Protein AF-A0A945GSL1-F1 (afdb_monomer_lite)

Radius of gyration: 28.66 Å; chains: 1; bounding box: 60×63×65 Å

Secondary structure (DSSP, 8-state):
-HHHHHHSPTTEE-SSPEEETTEEE--EE-------HHHHHHHHHHHHHHHHHHHHHHHHHHHHHHHTT-EE-HHHHHHHHT--TT-S------EEEEETTEEEEHHHHHHHHHTTSS--GGGS-HHHHHHHHHHHHHHHHHHHHHHHTTGGGSHHHHHHHHHHHHHHHHHHHHHHHHHHH------HHHHHHHHHHTHHHH--TTS-PPPHHHHHHHHHHHHHHHHHHHHHHHHHHHHHHHTTTT----HHHHHHHS--HHHHHTS-------

Sequence (274 aa):
LREPLNTMPVDTYYPDPVKTSLGYHVFGLKARRTFSFESSVESFRKKLRKQAEAKDIAAYVSTLRDRYAIEMDEEGLKTLAQIDSTESTTASDQTLATWQGGQLTISDYMDLVSASQASHPARIDRPALQRKIDSYVGQQVVMAEARRLGLDRKPEVRRRIEGKRRELFATWLFEREAKRRAQIDTSDANVRRYYEENVDLHTPKDGQAPELAKVASRIRSSMVRRAQTAAMDQFIAELREQFADQIDIDEAVLDQAVLDQAVLDDIPPAGTAE

pLDDT: mean 85.56, std 12.56, range [34.66, 97.56]

Foldseek 3Di:
DVPCQPPDDAQDKDPDFDQDPVGTDIDHHNDDPDDDCVNCVVVVVVVVVVVVVVVVVVVVLVVLCVVFVKDADPVQLVVQLPDDPPDLADDDQDFGIDTNPDTAHSRNQSVCVNVVNDDRSPVDDSVVVNVRVVVVVSVVSVVVVCVVVVVCVDPVNVVVVVVVVVVVVVVVVLVVQLVVQLPDDLDPVVLVVQCVVPQVVQAPPVGDRDDSVVCSVVSSVVSSVVSSVVSVVVVVVVVCVVCVVVDDDPVVVVVVVPDDVVVVVVPPPPDPPD

Structure (mmCIF, N/CA/C/O backbone):
data_AF-A0A945GSL1-F1
#
_entry.id   AF-A0A945GSL1-F1
#
loop_
_atom_site.group_PDB
_atom_site.id
_atom_site.type_symbol
_atom_site.label_atom_id
_atom_site.label_alt_id
_atom_site.label_comp_id
_atom_site.label_asym_id
_atom_site.label_entity_id
_atom_site.label_seq_id
_atom_site.pdbx_PDB_ins_code
_atom_site.Cartn_x
_atom_site.Cartn_y
_atom_site.Cartn_z
_atom_site.occupancy
_atom_site.B_iso_or_equiv
_atom_site.auth_seq_id
_atom_site.auth_comp_id
_atom_site.auth_asym_id
_atom_site.auth_atom_id
_atom_site.pdbx_PDB_model_num
ATOM 1 N N . LEU A 1 1 ? -21.983 18.416 -14.177 1.00 59.28 1 LEU A N 1
ATOM 2 C CA . LEU A 1 1 ? -21.743 17.656 -15.433 1.00 59.28 1 LEU A CA 1
ATOM 3 C C . LEU A 1 1 ? -22.838 16.643 -15.760 1.00 59.28 1 LEU A C 1
ATOM 5 O O . LEU A 1 1 ? -23.198 16.551 -16.922 1.00 59.28 1 LEU A O 1
ATOM 9 N N . ARG A 1 2 ? -23.363 15.875 -14.790 1.00 60.56 2 ARG A N 1
ATOM 10 C CA . ARG A 1 2 ? -24.382 14.844 -15.074 1.00 60.56 2 ARG A CA 1
ATOM 11 C C . ARG A 1 2 ? -25.718 15.403 -15.569 1.00 60.56 2 ARG A C 1
ATOM 13 O O . ARG A 1 2 ? 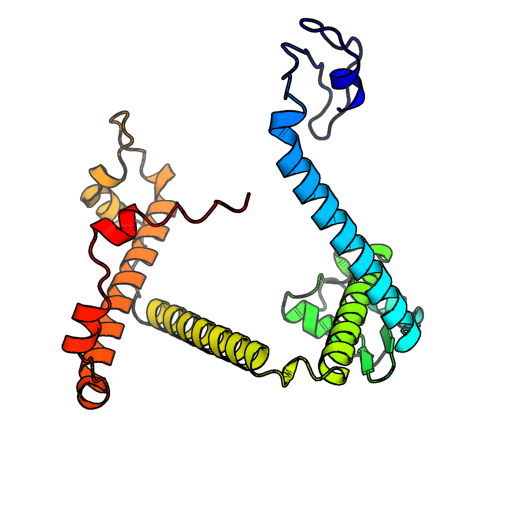-26.346 14.777 -16.407 1.00 60.56 2 ARG A O 1
ATOM 20 N N . GLU A 1 3 ? -26.129 16.564 -15.072 1.00 63.84 3 GLU A N 1
ATOM 21 C CA . GLU A 1 3 ? -27.451 17.126 -15.363 1.00 63.84 3 GLU A CA 1
ATOM 22 C C . GLU A 1 3 ? -27.607 17.606 -16.826 1.00 63.84 3 GLU A C 1
ATOM 24 O O . GLU A 1 3 ? -28.485 17.061 -17.492 1.00 63.84 3 GLU A O 1
ATOM 29 N N . PRO A 1 4 ? -26.712 18.442 -17.408 1.00 64.19 4 PRO A N 1
ATOM 30 C CA . PRO A 1 4 ? -26.788 18.821 -18.828 1.00 64.19 4 PRO A CA 1
ATOM 31 C C . PRO A 1 4 ? -26.759 17.622 -19.785 1.00 64.19 4 PRO A C 1
ATOM 33 O O . PRO A 1 4 ? -27.565 17.500 -20.699 1.00 64.19 4 PRO A O 1
ATOM 36 N N . LEU A 1 5 ? -25.839 16.682 -19.558 1.00 68.94 5 LEU A N 1
ATOM 37 C CA . LEU A 1 5 ? -25.604 15.568 -20.482 1.00 68.94 5 LEU A CA 1
ATOM 38 C C . LEU A 1 5 ? -26.729 14.520 -20.462 1.00 68.94 5 LEU A C 1
ATOM 40 O O . LEU A 1 5 ? -26.890 13.768 -21.424 1.00 68.94 5 LEU A O 1
ATOM 44 N N . ASN A 1 6 ? -27.518 14.464 -19.386 1.00 72.25 6 ASN A N 1
ATOM 45 C CA . ASN A 1 6 ? -28.621 13.516 -19.270 1.00 72.25 6 ASN A CA 1
ATOM 46 C C . ASN A 1 6 ? -29.914 14.039 -19.901 1.00 72.25 6 ASN A C 1
ATOM 48 O O . ASN A 1 6 ? -30.637 13.237 -20.488 1.00 72.25 6 ASN A O 1
ATOM 52 N N . THR A 1 7 ? -30.185 15.344 -19.859 1.00 73.19 7 THR A N 1
ATOM 53 C CA . THR A 1 7 ? -31.481 15.921 -20.268 1.00 73.19 7 THR A CA 1
ATOM 54 C C . THR A 1 7 ? -31.475 16.578 -21.651 1.00 73.19 7 THR A C 1
ATOM 56 O O . THR A 1 7 ? -32.540 16.772 -22.229 1.00 73.19 7 THR A O 1
ATOM 59 N N . MET A 1 8 ? -30.305 16.878 -22.223 1.00 82.12 8 MET A N 1
ATOM 60 C CA . MET A 1 8 ? -30.213 17.570 -23.513 1.00 82.12 8 MET A CA 1
ATOM 61 C C . MET A 1 8 ? -30.594 16.706 -24.728 1.00 82.12 8 MET A C 1
ATOM 63 O O . MET A 1 8 ? -30.230 15.525 -24.789 1.00 82.12 8 MET A O 1
ATOM 67 N N . PRO A 1 9 ? -31.233 17.285 -25.757 1.00 82.12 9 PRO A N 1
ATOM 68 C CA . PRO A 1 9 ? -31.333 16.651 -27.067 1.00 82.12 9 PRO A CA 1
ATOM 69 C C . PRO A 1 9 ? -29.954 16.485 -27.733 1.00 82.12 9 PRO A C 1
ATOM 71 O O . PRO A 1 9 ? -29.023 17.252 -27.477 1.00 82.12 9 PRO A O 1
ATOM 74 N N . VAL A 1 10 ? -29.815 15.480 -28.599 1.00 87.19 10 VAL A N 1
ATOM 75 C CA . VAL A 1 10 ? -28.616 15.323 -29.443 1.00 87.19 10 VAL A CA 1
ATOM 76 C C . VAL A 1 10 ? -28.510 16.510 -30.411 1.00 87.19 10 VAL A C 1
ATOM 78 O O . VAL A 1 10 ? -29.520 17.081 -30.809 1.00 87.19 10 VAL A O 1
ATOM 81 N N . ASP A 1 11 ? -27.279 16.904 -30.724 1.00 88.44 11 ASP A N 1
ATOM 82 C CA . ASP A 1 11 ? -26.880 18.055 -31.537 1.00 88.44 11 ASP A CA 1
ATOM 83 C C . ASP A 1 11 ? -27.277 19.429 -30.982 1.00 88.44 11 ASP A C 1
ATOM 85 O O . ASP A 1 11 ? -27.260 20.431 -31.694 1.00 88.44 11 ASP A O 1
ATOM 89 N N . THR A 1 12 ? -27.539 19.505 -29.674 1.00 88.44 12 THR A N 1
ATOM 90 C CA . THR A 1 12 ? -27.797 20.772 -28.975 1.00 88.44 12 THR A CA 1
ATOM 91 C C . THR A 1 12 ? -26.655 21.179 -28.053 1.00 88.44 12 THR A C 1
ATOM 93 O O . THR A 1 12 ? -25.819 20.358 -27.659 1.00 88.44 12 THR A O 1
ATOM 96 N N . TYR A 1 13 ? -26.640 22.465 -27.702 1.00 87.44 13 TYR A N 1
ATOM 97 C CA . TYR A 1 13 ? -25.766 23.047 -26.688 1.00 87.44 13 TYR A CA 1
ATOM 98 C C . TYR A 1 13 ? -26.569 23.387 -25.433 1.00 87.44 13 TYR A C 1
ATOM 100 O O . TYR A 1 13 ? -27.718 23.816 -25.525 1.00 87.44 13 TYR A O 1
ATOM 108 N N . TYR A 1 14 ? -25.969 23.176 -24.262 1.00 86.69 14 TYR A N 1
ATOM 109 C CA . TYR A 1 14 ? -26.592 23.522 -22.993 1.00 86.69 14 TYR A CA 1
ATOM 110 C C . TYR A 1 14 ? -26.638 25.049 -22.878 1.00 86.69 14 TYR A C 1
ATOM 112 O O . TYR A 1 14 ? -25.598 25.679 -23.082 1.00 86.69 14 TYR A O 1
ATOM 120 N N . PRO A 1 15 ? -27.802 25.650 -22.584 1.00 82.56 15 PRO A N 1
ATOM 121 C CA . PRO A 1 15 ? -27.968 27.099 -22.664 1.00 82.56 15 PRO A CA 1
ATOM 122 C C . PRO A 1 15 ? -27.152 27.849 -21.605 1.00 82.56 15 PRO A C 1
ATOM 124 O O . PRO A 1 15 ? -26.685 28.955 -21.869 1.00 82.56 15 PRO A O 1
ATOM 127 N N . ASP A 1 16 ? -26.924 27.232 -20.443 1.00 86.69 16 ASP A N 1
ATOM 128 C CA . ASP A 1 16 ? -26.267 27.888 -19.315 1.00 86.69 16 ASP A CA 1
ATOM 129 C C . ASP A 1 16 ? -24.801 27.444 -19.156 1.00 86.69 16 ASP A C 1
ATOM 131 O O . ASP A 1 16 ? -24.503 26.247 -19.153 1.00 86.69 16 ASP A O 1
ATOM 135 N N . PRO A 1 17 ? -23.843 28.365 -18.956 1.00 87.38 17 PRO A N 1
ATOM 136 C CA . PRO A 1 17 ? -22.466 27.997 -18.651 1.00 87.38 17 PRO A CA 1
ATOM 137 C C . PRO A 1 17 ? -22.370 27.196 -17.347 1.00 87.38 17 PRO A C 1
ATOM 139 O O . PRO A 1 17 ? -22.828 27.623 -16.288 1.00 87.38 17 PRO A O 1
ATOM 142 N N . VAL A 1 18 ? -21.696 26.050 -17.389 1.00 86.12 18 VAL A N 1
ATOM 143 C CA . VAL A 1 18 ? -21.515 25.181 -16.223 1.00 86.12 18 VAL A CA 1
ATOM 144 C C . VAL A 1 18 ? -20.137 25.421 -15.624 1.00 86.12 18 VAL A C 1
ATOM 146 O O . VAL A 1 18 ? -19.110 25.261 -16.290 1.00 86.12 18 VAL A O 1
ATOM 149 N N . LYS A 1 19 ? -20.100 25.773 -14.337 1.00 87.06 19 LYS A N 1
ATOM 150 C CA . LYS A 1 19 ? -18.850 25.928 -13.589 1.00 87.06 19 LYS A CA 1
ATOM 151 C C . LYS A 1 19 ? -18.222 24.559 -13.312 1.00 87.06 19 LYS A C 1
ATOM 153 O O . LYS A 1 19 ? -18.853 23.673 -12.739 1.00 87.06 19 LYS A O 1
ATOM 158 N N . THR A 1 20 ? -16.964 24.398 -13.702 1.00 84.44 20 THR A N 1
ATOM 159 C CA . THR A 1 20 ? -16.125 23.223 -13.421 1.00 84.44 20 THR A CA 1
ATOM 160 C C . THR A 1 20 ? -14.860 23.652 -12.674 1.00 84.44 20 THR A C 1
ATOM 162 O O . THR A 1 20 ? -14.608 24.848 -12.514 1.00 84.44 20 THR A O 1
ATOM 165 N N . SER A 1 21 ? -14.032 22.696 -12.247 1.00 83.88 21 SER A N 1
ATOM 166 C CA . SER A 1 21 ? -12.715 22.980 -11.657 1.00 83.88 21 SER A CA 1
ATOM 167 C C . SER A 1 21 ? -11.756 23.713 -12.607 1.00 83.88 21 SER A C 1
ATOM 169 O O . SER A 1 21 ? -10.814 24.339 -12.137 1.00 83.88 21 SER A O 1
ATOM 171 N N . LEU A 1 22 ? -12.006 23.669 -13.920 1.00 82.06 22 LEU A N 1
ATOM 172 C CA . LEU A 1 22 ? -11.213 24.340 -14.957 1.00 82.06 22 LEU A CA 1
ATOM 173 C C . LEU A 1 22 ? -11.840 25.669 -15.426 1.00 82.06 22 LEU A C 1
ATOM 175 O O . LEU A 1 22 ? -11.369 26.260 -16.391 1.00 82.06 22 LEU A O 1
ATOM 179 N N . GLY A 1 23 ? -12.922 26.133 -14.786 1.00 89.25 23 GLY A N 1
ATOM 180 C CA . GLY A 1 23 ? -13.666 27.335 -15.184 1.00 89.25 23 GLY A CA 1
ATOM 181 C C . GLY A 1 23 ? -15.035 27.034 -15.804 1.00 89.25 23 GLY A C 1
ATOM 182 O O . GLY A 1 23 ? -15.590 25.944 -15.624 1.00 89.25 23 GLY A O 1
ATOM 183 N N . TYR A 1 24 ? -15.609 28.010 -16.510 1.00 90.56 24 TYR A N 1
ATOM 184 C CA . TYR A 1 24 ? -16.944 27.909 -17.112 1.00 90.56 24 TYR A CA 1
ATOM 185 C C . TYR A 1 24 ? -16.896 27.265 -18.496 1.00 90.56 24 TYR A C 1
ATOM 187 O O . TYR A 1 24 ? -16.095 27.658 -19.338 1.00 90.56 24 TYR A O 1
ATOM 195 N N . HIS A 1 25 ? -17.768 26.284 -18.721 1.00 87.75 25 HIS A N 1
ATOM 196 C CA . HIS A 1 25 ? -17.836 25.525 -19.967 1.00 87.75 25 HIS A CA 1
ATOM 197 C C . HIS A 1 25 ? -19.274 25.458 -20.481 1.00 87.75 25 HIS A C 1
ATOM 199 O O . HIS A 1 25 ? -20.212 25.311 -19.697 1.00 87.75 25 HIS A O 1
ATOM 205 N N . VAL A 1 26 ? -19.432 25.503 -21.803 1.00 86.62 26 VAL A N 1
ATOM 206 C CA . VAL A 1 26 ? -20.688 25.194 -22.498 1.00 86.62 26 VAL A CA 1
ATOM 207 C C . VAL A 1 26 ? -20.556 23.799 -23.099 1.00 86.62 26 VAL A C 1
ATOM 209 O O . VAL A 1 26 ? -19.570 23.497 -23.772 1.00 86.62 26 VAL A O 1
ATOM 212 N N . PHE A 1 27 ? -21.529 22.930 -22.836 1.00 86.00 27 PHE A N 1
ATOM 213 C CA . PHE A 1 27 ? -21.494 21.533 -23.269 1.00 86.00 27 PHE A CA 1
ATOM 214 C C . PHE A 1 27 ? -22.403 21.326 -24.476 1.00 86.00 27 PHE A C 1
ATOM 216 O O . PHE A 1 27 ? -23.551 21.751 -24.452 1.00 86.00 27 PHE A O 1
ATOM 223 N N . GLY A 1 28 ? -21.896 20.666 -25.519 1.00 87.56 28 GLY A N 1
ATOM 224 C CA . GLY A 1 28 ? -22.684 20.216 -26.666 1.00 87.56 28 GLY A CA 1
ATOM 225 C C . GLY A 1 28 ? -22.792 18.694 -26.686 1.00 87.56 28 GLY A C 1
ATOM 226 O O . GLY A 1 28 ? -21.781 18.007 -26.528 1.00 87.56 28 GLY A O 1
ATOM 227 N N . LEU A 1 29 ? -23.995 18.155 -26.883 1.00 86.81 29 LEU A N 1
ATOM 228 C CA . LEU A 1 29 ? -24.213 16.709 -26.928 1.00 86.81 29 LEU A CA 1
ATOM 229 C C . LEU A 1 29 ? -24.246 16.221 -28.379 1.00 86.81 29 LEU A C 1
ATOM 231 O O . LEU A 1 29 ? -25.285 16.277 -29.014 1.00 86.81 29 LEU A O 1
ATOM 235 N N . LYS A 1 30 ? -23.132 15.709 -28.909 1.00 86.38 30 LYS A N 1
ATOM 236 C CA . LYS A 1 30 ? -23.049 15.251 -30.314 1.00 86.38 30 LYS A CA 1
ATOM 237 C C . LYS A 1 30 ? -23.722 13.910 -30.598 1.00 86.38 30 LYS A C 1
ATOM 239 O O . LYS A 1 30 ? -24.185 13.676 -31.700 1.00 86.38 30 LYS A O 1
ATOM 244 N N . ALA A 1 31 ? -23.751 13.010 -29.623 1.00 82.50 31 ALA A N 1
ATOM 245 C CA . ALA A 1 31 ? -24.403 11.713 -29.752 1.00 82.50 31 ALA A CA 1
ATOM 246 C C . ALA A 1 31 ? -24.623 11.104 -28.369 1.00 82.50 31 ALA A C 1
ATOM 248 O O . ALA A 1 31 ? -23.860 11.366 -27.433 1.00 82.50 31 ALA A O 1
ATOM 249 N N . ARG A 1 32 ? -25.626 10.233 -28.247 1.00 82.00 32 ARG A N 1
ATOM 250 C CA . ARG A 1 32 ? -25.776 9.350 -27.087 1.00 82.00 32 ARG A CA 1
ATOM 251 C C . ARG A 1 32 ? -25.224 7.985 -27.456 1.00 82.00 32 ARG A C 1
ATOM 253 O O . ARG A 1 32 ? -25.706 7.354 -28.390 1.00 82.00 32 ARG A O 1
ATOM 260 N N . ARG A 1 33 ? -24.220 7.517 -26.713 1.00 74.50 33 ARG A N 1
ATOM 261 C CA . ARG A 1 33 ? -23.805 6.115 -26.810 1.00 74.50 33 ARG A CA 1
ATOM 262 C C . ARG A 1 33 ? -24.934 5.253 -26.255 1.00 74.50 33 ARG A C 1
ATOM 264 O O . ARG A 1 33 ? -25.188 5.274 -25.053 1.00 74.50 33 ARG A O 1
ATOM 271 N N . THR A 1 34 ? -25.612 4.518 -27.124 1.00 66.25 34 THR A N 1
ATOM 272 C CA . THR A 1 34 ? -26.549 3.469 -26.727 1.00 66.25 34 THR A CA 1
ATOM 273 C C . THR A 1 34 ? -25.740 2.222 -26.405 1.00 66.25 34 THR A C 1
ATOM 275 O O . THR A 1 34 ? -25.395 1.448 -27.293 1.00 66.25 34 THR A O 1
ATOM 278 N N . PHE A 1 35 ? -25.387 2.043 -25.136 1.00 65.06 35 PHE A N 1
ATOM 279 C CA . PHE A 1 35 ? -24.985 0.721 -24.669 1.00 65.06 35 PHE A CA 1
ATOM 280 C C . PHE A 1 35 ? -26.255 -0.111 -24.523 1.00 65.06 35 PHE A C 1
ATOM 282 O O . PHE A 1 35 ? -27.199 0.333 -23.864 1.00 65.06 35 PHE A O 1
ATOM 289 N N . SER A 1 36 ? -26.311 -1.290 -25.145 1.00 74.44 36 SER A N 1
ATOM 290 C CA . SER A 1 36 ? -27.413 -2.204 -24.852 1.00 74.44 36 SER A CA 1
ATOM 291 C C . SER A 1 36 ? -27.273 -2.669 -23.408 1.00 74.44 36 SER A C 1
ATOM 293 O O . SER A 1 36 ? -26.158 -2.889 -22.922 1.00 74.44 36 SER A O 1
ATOM 295 N N . PHE A 1 37 ? -28.396 -2.824 -22.711 1.00 73.06 37 PHE A N 1
ATOM 296 C CA . PHE A 1 37 ? -28.389 -3.400 -21.370 1.00 73.06 37 PHE A CA 1
ATOM 297 C C . PHE A 1 37 ? -27.621 -4.731 -21.361 1.00 73.06 37 PHE A C 1
ATOM 299 O O . PHE A 1 37 ? -26.726 -4.902 -20.541 1.00 73.06 37 PHE A O 1
ATOM 306 N N . GLU A 1 38 ? -27.873 -5.594 -22.348 1.00 80.62 38 GLU A N 1
ATOM 307 C CA . GLU A 1 38 ? -27.213 -6.892 -22.548 1.00 80.62 38 GLU A CA 1
ATOM 308 C C . GLU A 1 38 ? -25.682 -6.789 -22.548 1.00 80.62 38 GLU A C 1
ATOM 310 O O . GLU A 1 38 ? -25.030 -7.503 -21.792 1.00 80.62 38 GLU A O 1
ATOM 315 N N . SER A 1 39 ? -25.111 -5.837 -23.297 1.00 75.44 39 SER A N 1
ATOM 316 C CA . SER A 1 39 ? -23.655 -5.614 -23.358 1.00 75.44 39 SER A CA 1
ATOM 317 C C . SER A 1 39 ? -23.041 -5.114 -22.043 1.00 75.44 39 SER A C 1
ATOM 319 O O . SER A 1 39 ? -21.838 -5.220 -21.834 1.00 75.44 39 SER A O 1
ATOM 321 N N . SER A 1 40 ? -23.859 -4.563 -21.142 1.00 78.88 40 SER A N 1
ATOM 322 C CA . SER A 1 40 ? -23.410 -3.968 -19.876 1.00 78.88 40 SER A CA 1
ATOM 323 C C . SER A 1 40 ? -23.741 -4.816 -18.646 1.00 78.88 40 SER A C 1
ATOM 325 O O . SER A 1 40 ? -23.203 -4.552 -17.565 1.00 78.88 40 SER A O 1
ATOM 327 N N . VAL A 1 41 ? -24.598 -5.834 -18.792 1.00 84.56 41 VAL A N 1
ATOM 328 C CA . VAL A 1 41 ? -25.104 -6.688 -17.706 1.00 84.56 41 VAL A CA 1
ATOM 329 C C . VAL A 1 41 ? -23.972 -7.291 -16.882 1.00 84.56 41 VAL A C 1
ATOM 331 O O . VAL A 1 41 ? -24.043 -7.258 -15.655 1.00 84.56 41 VAL A O 1
ATOM 334 N N . GLU A 1 42 ? -22.914 -7.807 -17.508 1.00 85.81 42 GLU A N 1
ATOM 335 C CA . GLU A 1 42 ? -21.796 -8.406 -16.769 1.00 85.81 42 GLU A CA 1
ATOM 336 C C . GLU A 1 42 ? -21.034 -7.377 -15.933 1.00 85.81 42 GLU A C 1
ATOM 338 O O . GLU A 1 42 ? -20.809 -7.593 -14.740 1.00 85.81 42 GLU A O 1
ATOM 343 N N . SER A 1 43 ? -20.730 -6.209 -16.506 1.00 78.19 43 SER A N 1
ATOM 344 C CA . SER A 1 43 ? -20.068 -5.124 -15.776 1.00 78.19 43 SER A CA 1
ATOM 345 C C . SER A 1 43 ? -20.925 -4.602 -14.613 1.00 78.19 43 SER A C 1
ATOM 347 O O . SER A 1 43 ? -20.406 -4.306 -13.533 1.00 78.19 43 SER A O 1
ATOM 349 N N . PHE A 1 44 ? -22.251 -4.530 -14.791 1.00 85.88 44 PHE A N 1
ATOM 350 C CA . PHE A 1 44 ? -23.181 -4.137 -13.736 1.00 85.88 44 PHE A CA 1
ATOM 351 C C . PHE A 1 44 ? -23.279 -5.203 -12.653 1.00 85.88 44 PHE A C 1
ATOM 353 O O . PHE A 1 44 ? -23.190 -4.861 -11.477 1.00 85.88 44 PHE A O 1
ATOM 360 N N . ARG A 1 45 ? -23.369 -6.487 -13.017 1.00 86.38 45 ARG A N 1
ATOM 361 C CA . ARG A 1 45 ? -23.306 -7.600 -12.059 1.00 86.38 45 ARG A CA 1
ATOM 362 C C . ARG A 1 45 ? -22.005 -7.560 -11.262 1.00 86.38 45 ARG A C 1
ATOM 364 O O . ARG A 1 45 ? -22.054 -7.674 -10.041 1.00 86.38 45 ARG A O 1
ATOM 371 N N . LYS A 1 46 ? -20.858 -7.331 -11.912 1.00 88.50 46 LYS A N 1
ATOM 372 C CA . LYS A 1 46 ? -19.558 -7.187 -11.235 1.00 88.50 46 LYS A CA 1
ATOM 373 C C . LYS A 1 46 ? -19.562 -6.012 -10.255 1.00 88.50 46 LYS A C 1
ATOM 375 O O . LYS A 1 46 ? -19.124 -6.170 -9.118 1.00 88.50 46 LYS A O 1
ATOM 380 N N . LYS A 1 47 ? -20.083 -4.849 -10.661 1.00 86.94 47 LYS A N 1
ATOM 381 C CA . LYS A 1 47 ? -20.204 -3.667 -9.787 1.00 86.94 47 LYS A CA 1
ATOM 382 C C . LYS A 1 47 ? -21.135 -3.919 -8.601 1.00 86.94 47 LYS A C 1
ATOM 384 O O . LYS A 1 47 ? -20.763 -3.584 -7.483 1.00 86.94 47 LYS A O 1
ATOM 389 N N . LEU A 1 48 ? -22.296 -4.534 -8.828 1.00 90.06 48 LEU A N 1
ATOM 390 C CA . LEU A 1 48 ? -23.255 -4.870 -7.773 1.00 90.06 48 LEU A CA 1
ATOM 391 C C . LEU A 1 48 ? -22.673 -5.878 -6.779 1.00 90.06 48 LEU A C 1
ATOM 393 O O . LEU A 1 48 ? -22.814 -5.673 -5.579 1.00 90.06 48 LEU A O 1
ATOM 397 N N . ARG A 1 49 ? -21.958 -6.910 -7.252 1.00 89.06 49 ARG A N 1
ATOM 398 C CA . ARG A 1 49 ? -21.235 -7.854 -6.381 1.00 89.06 49 ARG A CA 1
ATOM 399 C C . ARG A 1 49 ? -20.198 -7.138 -5.523 1.00 89.06 49 ARG A C 1
ATOM 401 O O . ARG A 1 49 ? -20.261 -7.242 -4.307 1.00 89.06 49 ARG A O 1
ATOM 408 N N . LYS A 1 50 ? -19.331 -6.321 -6.133 1.00 88.88 50 LYS A N 1
ATOM 409 C CA . LYS A 1 50 ? -18.341 -5.517 -5.395 1.00 88.88 50 LYS A CA 1
ATOM 410 C C . LYS A 1 50 ? -18.993 -4.596 -4.355 1.00 88.88 50 LYS A C 1
ATOM 412 O O . LYS A 1 50 ? -18.456 -4.428 -3.268 1.00 88.88 50 LYS A O 1
ATOM 417 N N . GLN A 1 51 ? -20.136 -3.988 -4.678 1.00 87.69 51 GLN A N 1
ATOM 418 C CA . GLN A 1 51 ? -20.875 -3.136 -3.740 1.00 87.69 51 GLN A CA 1
ATOM 419 C C . GLN A 1 51 ? -21.496 -3.932 -2.589 1.00 87.69 51 GLN A C 1
ATOM 421 O O . GLN A 1 51 ? -21.425 -3.483 -1.447 1.00 87.69 51 GLN A O 1
ATOM 426 N N . ALA A 1 52 ? -22.084 -5.096 -2.875 1.00 90.12 52 ALA A N 1
ATOM 427 C CA . ALA A 1 52 ? -22.633 -5.986 -1.859 1.00 90.12 52 ALA A CA 1
ATOM 428 C C . ALA A 1 52 ? -21.528 -6.495 -0.919 1.00 90.12 52 ALA A C 1
ATOM 430 O O . ALA A 1 52 ? -21.635 -6.311 0.288 1.00 90.12 52 ALA A O 1
ATOM 431 N N . GLU A 1 53 ? -20.419 -6.998 -1.468 1.00 86.69 53 GLU A N 1
ATOM 432 C CA . GLU A 1 53 ? -19.244 -7.434 -0.701 1.00 86.69 53 GLU A CA 1
ATOM 433 C C . GLU A 1 53 ? -18.695 -6.310 0.188 1.00 86.69 53 GLU A C 1
ATOM 435 O O . GLU A 1 53 ? -18.438 -6.517 1.372 1.00 86.69 53 GLU A O 1
ATOM 440 N N . ALA A 1 54 ? -18.557 -5.093 -0.351 1.00 85.62 54 ALA A N 1
ATOM 441 C CA . ALA A 1 54 ? -18.094 -3.945 0.424 1.00 85.62 54 ALA A CA 1
ATOM 442 C C . ALA A 1 54 ? -19.055 -3.588 1.569 1.00 85.62 54 ALA A C 1
ATOM 444 O O . ALA A 1 54 ? -18.602 -3.241 2.660 1.00 85.62 54 ALA A O 1
ATOM 445 N N . LYS A 1 55 ? -20.371 -3.683 1.339 1.00 90.06 55 LYS A N 1
ATOM 446 C CA . LYS A 1 55 ? -21.390 -3.445 2.367 1.00 90.06 55 LYS A CA 1
ATOM 447 C C . LYS A 1 55 ? -21.325 -4.501 3.469 1.00 90.06 55 LYS A C 1
ATOM 449 O O . LYS A 1 55 ? -21.363 -4.136 4.641 1.00 90.06 55 LYS A O 1
ATOM 454 N N . ASP A 1 56 ? -21.191 -5.771 3.103 1.00 91.62 56 ASP A N 1
ATOM 455 C CA . ASP A 1 56 ? -21.112 -6.878 4.058 1.00 91.62 56 ASP A CA 1
ATOM 456 C C . ASP A 1 56 ? -19.844 -6.778 4.912 1.00 91.62 56 ASP A C 1
ATOM 458 O O . ASP A 1 56 ? -19.905 -6.896 6.136 1.00 91.62 56 ASP A O 1
ATOM 462 N N . ILE A 1 57 ? -18.704 -6.457 4.291 1.00 87.88 57 ILE A N 1
ATOM 463 C CA . ILE A 1 57 ? -17.450 -6.196 5.008 1.00 87.88 57 ILE A CA 1
ATOM 464 C C . ILE A 1 57 ? -17.608 -4.992 5.939 1.00 87.88 57 ILE A C 1
ATOM 466 O O . ILE A 1 57 ? -17.218 -5.075 7.100 1.00 87.88 57 ILE A O 1
ATOM 470 N N . ALA A 1 58 ? -18.190 -3.885 5.472 1.00 88.25 58 ALA A N 1
ATOM 471 C CA . ALA A 1 58 ? -18.393 -2.701 6.304 1.00 88.25 58 ALA A CA 1
ATOM 472 C C . ALA A 1 58 ? -19.293 -2.998 7.515 1.00 88.25 58 ALA A C 1
ATOM 474 O O . ALA A 1 58 ? -18.975 -2.579 8.629 1.00 88.25 58 ALA A O 1
ATOM 475 N N . ALA A 1 59 ? -20.370 -3.763 7.315 1.00 93.12 59 ALA A N 1
ATOM 476 C CA . ALA A 1 59 ? -21.246 -4.209 8.391 1.00 93.12 59 ALA A CA 1
ATOM 477 C C . ALA A 1 59 ? -20.487 -5.092 9.389 1.00 93.12 59 ALA A C 1
ATOM 479 O O . ALA A 1 59 ? -20.546 -4.845 10.591 1.00 93.12 59 ALA A O 1
ATOM 480 N N . TYR A 1 60 ? -19.706 -6.061 8.906 1.00 92.12 60 TYR A N 1
ATOM 481 C CA . TYR A 1 60 ? -18.900 -6.915 9.772 1.00 92.12 60 TYR A CA 1
ATOM 482 C C . TYR A 1 60 ? -17.874 -6.114 10.578 1.00 92.12 60 TYR A C 1
ATOM 484 O O . TYR A 1 60 ? -17.814 -6.251 11.797 1.00 92.12 60 TYR A O 1
ATOM 492 N N . VAL A 1 61 ? -17.121 -5.216 9.937 1.00 91.19 61 VAL A N 1
ATOM 493 C CA . VAL A 1 61 ? -16.167 -4.340 10.633 1.00 91.19 61 VAL A CA 1
ATOM 494 C C . VAL A 1 61 ? -16.880 -3.483 11.679 1.00 91.19 61 VAL A C 1
ATOM 496 O O . VAL A 1 61 ? -16.346 -3.327 12.770 1.00 91.19 61 VAL A O 1
ATOM 499 N N . SER A 1 62 ? -18.095 -2.988 11.408 1.00 92.81 62 SER A N 1
ATOM 500 C CA . SER A 1 62 ? -18.907 -2.293 12.417 1.00 92.81 62 SER A CA 1
ATOM 501 C C . SER A 1 62 ? -19.157 -3.171 13.645 1.00 92.81 62 SER A C 1
ATOM 503 O O . SER A 1 62 ? -18.894 -2.730 14.756 1.00 92.81 62 SER A O 1
ATOM 505 N N . THR A 1 63 ? -19.557 -4.434 13.461 1.00 96.06 63 THR A N 1
ATOM 506 C CA . THR A 1 63 ? -19.748 -5.358 14.598 1.00 96.06 63 THR A CA 1
ATOM 507 C C . THR A 1 63 ? -18.454 -5.638 15.363 1.00 96.06 63 THR A C 1
ATOM 509 O O . THR A 1 63 ? -18.485 -5.888 16.568 1.00 96.06 63 THR A O 1
ATOM 512 N N . LEU A 1 64 ? -17.302 -5.599 14.684 1.00 95.38 64 LEU A N 1
ATOM 513 C CA . LEU A 1 64 ? -16.009 -5.741 15.344 1.00 95.38 64 LEU A CA 1
ATOM 514 C C . LEU A 1 64 ? -15.648 -4.504 16.162 1.00 95.38 64 LEU A C 1
ATOM 516 O O . LEU A 1 64 ? -15.077 -4.670 17.236 1.00 95.38 64 LEU A O 1
ATOM 520 N N . ARG A 1 65 ? -16.003 -3.296 15.704 1.00 94.00 65 ARG A N 1
ATOM 521 C CA . ARG A 1 65 ? -15.808 -2.072 16.494 1.00 94.00 65 ARG A CA 1
ATOM 522 C C . ARG A 1 65 ? -16.517 -2.173 17.845 1.00 94.00 65 ARG A C 1
ATOM 524 O O . ARG A 1 65 ? -15.897 -1.897 18.868 1.00 94.00 65 ARG A O 1
ATOM 531 N N . ASP A 1 66 ? -17.755 -2.663 17.840 1.00 95.75 66 ASP A N 1
ATOM 532 C CA . ASP A 1 66 ? -18.538 -2.871 19.062 1.00 95.75 66 ASP A CA 1
ATOM 533 C C . ASP A 1 66 ? -17.937 -3.984 19.932 1.00 95.75 66 ASP A C 1
ATOM 535 O O . ASP A 1 66 ? -17.720 -3.804 21.128 1.00 95.75 66 ASP A O 1
ATOM 539 N N . ARG A 1 67 ? -17.609 -5.139 19.331 1.00 96.12 67 ARG A N 1
ATOM 540 C CA . ARG A 1 67 ? -17.036 -6.292 20.050 1.00 96.12 67 ARG A CA 1
ATOM 541 C C . ARG A 1 67 ? -15.738 -5.944 20.768 1.00 96.12 67 ARG A C 1
ATOM 543 O O . ARG A 1 67 ? -15.522 -6.400 21.886 1.00 96.12 67 ARG A O 1
ATOM 550 N N . TYR A 1 68 ? -14.868 -5.197 20.098 1.00 97.12 68 TYR A N 1
ATOM 551 C CA . TYR A 1 68 ? -13.567 -4.814 20.628 1.00 97.12 68 TYR A CA 1
ATOM 552 C C . TYR A 1 68 ? -13.618 -3.508 21.426 1.00 97.12 68 TYR A C 1
ATOM 554 O O . TYR A 1 68 ? -12.563 -3.062 21.859 1.00 97.12 68 TYR A O 1
ATOM 562 N N . ALA A 1 69 ? -14.805 -2.930 21.653 1.00 96.75 69 ALA A N 1
ATOM 563 C CA . ALA A 1 69 ? -15.003 -1.704 22.424 1.00 96.75 69 ALA A CA 1
ATOM 564 C C . ALA A 1 69 ? -14.008 -0.601 22.025 1.00 96.75 69 ALA A C 1
ATOM 566 O O . ALA A 1 69 ? -13.205 -0.154 22.840 1.00 96.75 69 ALA A O 1
ATOM 567 N N . ILE A 1 70 ? -14.004 -0.233 20.739 1.00 96.50 70 ILE A N 1
ATOM 568 C CA . ILE A 1 70 ? -13.142 0.853 20.263 1.00 96.50 70 ILE A CA 1
ATOM 569 C C . ILE A 1 70 ? -13.626 2.175 20.859 1.00 96.50 70 ILE A C 1
ATOM 571 O O . ILE A 1 70 ? -14.764 2.582 20.621 1.00 96.50 70 ILE A O 1
ATOM 575 N N . GLU A 1 71 ? -12.735 2.878 21.549 1.00 96.19 71 GLU A N 1
ATOM 576 C CA . GLU A 1 71 ? -12.981 4.209 22.096 1.00 96.19 71 GLU A CA 1
ATOM 577 C C . GLU A 1 71 ? -11.932 5.189 21.566 1.00 96.19 71 GLU A C 1
ATOM 579 O O . GLU A 1 71 ? -10.749 4.868 21.471 1.00 96.19 71 GLU A O 1
ATOM 584 N N . MET A 1 72 ? -12.370 6.390 21.189 1.00 95.56 72 MET A N 1
ATOM 585 C CA . MET A 1 72 ? -11.496 7.468 20.721 1.00 95.56 72 MET A CA 1
ATOM 586 C C . MET A 1 72 ? -11.272 8.466 21.852 1.00 95.56 72 MET A C 1
ATOM 588 O O . MET A 1 72 ? -12.225 8.872 22.517 1.00 95.56 72 MET A O 1
ATOM 592 N N . ASP A 1 73 ? -10.032 8.911 22.021 1.00 96.19 73 ASP A N 1
ATOM 593 C CA . ASP A 1 73 ? -9.669 9.899 23.030 1.00 96.19 73 ASP A CA 1
ATOM 594 C C . ASP A 1 73 ? -9.677 11.311 22.423 1.00 96.19 73 ASP A C 1
ATOM 596 O O . ASP A 1 73 ? -8.826 11.694 21.614 1.00 96.19 73 ASP A O 1
ATOM 600 N N . GLU A 1 74 ? -10.690 12.100 22.782 1.00 94.38 74 GLU A N 1
ATOM 601 C CA . GLU A 1 74 ? -10.887 13.450 22.243 1.00 94.38 74 GLU A CA 1
ATOM 602 C C . GLU A 1 74 ? -9.775 14.430 22.643 1.00 94.38 74 GLU A C 1
ATOM 604 O O . GLU A 1 74 ? -9.510 15.382 21.900 1.00 94.38 74 GLU A O 1
ATOM 609 N N . GLU A 1 75 ? -9.138 14.229 23.799 1.00 93.94 75 GLU A N 1
ATOM 610 C CA . GLU A 1 75 ? -8.036 15.065 24.273 1.00 93.94 75 GLU A CA 1
ATOM 611 C C . GLU A 1 75 ? -6.766 14.777 23.474 1.00 93.94 75 GLU A C 1
ATOM 613 O O . GLU A 1 75 ? -6.180 15.696 22.902 1.00 93.94 75 GLU A O 1
ATOM 618 N N . GLY A 1 76 ? -6.420 13.504 23.298 1.00 94.38 76 GLY A N 1
ATOM 619 C CA . GLY A 1 76 ? -5.322 13.067 22.451 1.00 94.38 76 GLY A CA 1
ATOM 620 C C . GLY A 1 76 ? -5.483 13.527 21.010 1.00 94.38 76 GLY A C 1
ATOM 621 O O . GLY A 1 76 ? -4.529 14.032 20.420 1.00 94.38 76 GLY A O 1
ATOM 622 N N . LEU A 1 77 ? -6.695 13.459 20.450 1.00 93.94 77 LEU A N 1
ATOM 623 C CA . LEU A 1 77 ? -6.975 13.994 19.114 1.00 93.94 77 LEU A CA 1
ATOM 624 C C . LEU A 1 77 ? -6.748 15.508 19.012 1.00 93.94 77 LEU A C 1
ATOM 626 O O . LEU A 1 77 ? -6.326 15.992 17.960 1.00 93.94 77 LEU A O 1
ATOM 630 N N . LYS A 1 78 ? -7.062 16.276 20.064 1.00 93.00 78 LYS A N 1
ATOM 631 C CA . LYS A 1 78 ? -6.794 17.724 20.095 1.00 93.00 78 LYS A CA 1
ATOM 632 C C . LYS A 1 78 ? -5.298 17.994 20.177 1.00 93.00 78 LYS A C 1
ATOM 634 O O . LYS A 1 78 ? -4.809 18.806 19.400 1.00 93.00 78 LYS A O 1
ATOM 639 N N . THR A 1 79 ? -4.593 17.289 21.057 1.00 93.12 79 THR A N 1
ATOM 640 C CA . THR A 1 79 ? -3.143 17.412 21.232 1.00 93.12 79 THR A CA 1
ATOM 641 C C . THR A 1 79 ? -2.403 17.055 19.946 1.00 93.12 79 THR A C 1
ATOM 643 O O . THR A 1 79 ? -1.581 17.830 19.469 1.00 93.12 79 THR A O 1
ATOM 646 N N . LEU A 1 80 ? -2.763 15.940 19.306 1.00 94.06 80 LEU A N 1
ATOM 647 C CA . LEU A 1 80 ? -2.168 15.513 18.039 1.00 94.06 80 LEU A CA 1
ATOM 648 C C . LEU A 1 80 ? -2.383 16.535 16.916 1.00 94.06 80 LEU A C 1
ATOM 650 O O . LEU A 1 80 ? -1.482 16.781 16.120 1.00 94.06 80 LEU A O 1
ATOM 654 N N . ALA A 1 81 ? -3.567 17.148 16.847 1.00 92.44 81 ALA A N 1
ATOM 655 C CA . ALA A 1 81 ? -3.878 18.155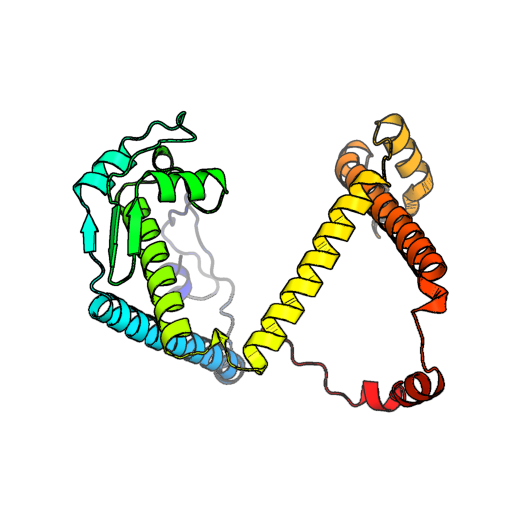 15.834 1.00 92.44 81 ALA A CA 1
ATOM 656 C C . ALA A 1 81 ? -3.087 19.467 16.003 1.00 92.44 81 ALA A C 1
ATOM 658 O O . ALA A 1 81 ? -3.061 20.272 15.074 1.00 92.44 81 ALA A O 1
ATOM 659 N N . GLN A 1 82 ? -2.467 19.692 17.165 1.00 91.50 82 GLN A N 1
ATOM 660 C CA . GLN A 1 82 ? -1.653 20.874 17.458 1.00 91.50 82 GLN A CA 1
ATOM 661 C C . GLN A 1 82 ? -0.157 20.668 17.184 1.00 91.50 82 GLN A C 1
ATOM 663 O O . GLN A 1 82 ? 0.596 21.634 17.279 1.00 91.50 82 GLN A O 1
ATOM 668 N N . ILE A 1 83 ? 0.274 19.451 16.827 1.00 90.31 83 ILE A N 1
ATOM 669 C CA . ILE A 1 83 ? 1.678 19.164 16.509 1.00 90.31 83 ILE A CA 1
ATOM 670 C C . ILE A 1 83 ? 2.110 19.966 15.278 1.00 90.31 83 ILE A C 1
ATOM 672 O O . ILE A 1 83 ? 1.486 19.885 14.212 1.00 90.31 83 ILE A O 1
ATOM 676 N N . ASP A 1 84 ? 3.196 20.727 15.428 1.00 87.00 84 ASP A N 1
ATOM 677 C CA . ASP A 1 84 ? 3.743 21.566 14.367 1.00 87.00 84 ASP A CA 1
ATOM 678 C C . ASP A 1 84 ? 4.271 20.710 13.209 1.00 87.00 84 ASP A C 1
ATOM 680 O O . ASP A 1 84 ? 4.827 19.633 13.392 1.00 87.00 84 ASP A O 1
ATOM 684 N N . SER A 1 85 ? 4.138 21.219 11.987 1.00 82.81 85 SER A N 1
ATOM 685 C CA . SER A 1 85 ? 4.686 20.618 10.767 1.00 82.81 85 SER A CA 1
ATOM 686 C C . SER A 1 85 ? 6.192 20.315 10.787 1.00 82.81 85 SER A C 1
ATOM 688 O O . SER A 1 85 ? 6.660 19.536 9.954 1.00 82.81 85 SER A O 1
ATOM 690 N N . THR A 1 86 ? 6.946 20.964 11.675 1.00 79.56 86 THR A N 1
ATOM 691 C CA . THR A 1 86 ? 8.394 20.792 11.838 1.00 79.56 86 THR A CA 1
ATOM 692 C C . THR A 1 86 ? 8.756 19.632 12.768 1.00 79.56 86 THR A C 1
ATOM 694 O O . THR A 1 86 ? 9.874 19.116 12.690 1.00 79.56 86 THR A O 1
ATOM 697 N N . GLU A 1 87 ? 7.817 19.159 13.590 1.00 79.69 87 GLU A N 1
ATOM 698 C CA . GLU A 1 87 ? 8.025 18.024 14.484 1.00 79.69 87 GLU A CA 1
ATOM 699 C C . GLU A 1 87 ? 7.873 16.705 13.727 1.00 79.69 87 GLU A C 1
ATOM 701 O O . GLU A 1 87 ? 6.780 16.239 13.435 1.00 79.69 87 GLU A O 1
ATOM 706 N N . SER A 1 88 ? 8.995 16.062 13.408 1.00 64.56 88 SER A N 1
ATOM 707 C CA . SER A 1 88 ? 8.958 14.740 12.764 1.00 64.56 88 SER A CA 1
ATOM 708 C C . SER A 1 88 ? 8.777 13.593 13.764 1.00 64.56 88 SER A C 1
ATOM 710 O O . SER A 1 88 ? 8.358 12.508 13.377 1.00 64.56 88 SER A O 1
ATOM 712 N N . THR A 1 89 ? 9.071 13.831 15.043 1.00 67.88 89 THR A N 1
ATOM 713 C CA . THR A 1 89 ? 8.991 12.840 16.121 1.00 67.88 89 THR A CA 1
ATOM 714 C C . THR A 1 89 ? 8.496 13.516 17.391 1.00 67.88 89 THR A C 1
ATOM 716 O O . THR A 1 89 ? 9.139 14.452 17.868 1.00 67.88 89 THR A O 1
ATOM 719 N N . THR A 1 90 ? 7.408 13.009 17.964 1.00 76.88 90 THR A N 1
ATOM 720 C CA . THR A 1 90 ? 6.851 13.512 19.224 1.00 76.88 90 THR A CA 1
ATOM 721 C C . THR A 1 90 ? 6.622 12.319 20.142 1.00 76.88 90 THR A C 1
ATOM 723 O O . THR A 1 90 ? 5.734 11.506 19.894 1.00 76.88 90 THR A O 1
ATOM 726 N N . ALA A 1 91 ? 7.449 12.196 21.182 1.00 78.19 91 ALA A N 1
ATOM 727 C CA . ALA A 1 91 ? 7.284 11.168 22.202 1.00 78.19 91 ALA A CA 1
ATOM 728 C C . ALA A 1 91 ? 6.214 11.629 23.198 1.00 78.19 91 ALA A C 1
ATOM 730 O O . ALA A 1 91 ? 6.433 12.553 23.981 1.00 78.19 91 ALA A O 1
ATOM 731 N N . SER A 1 92 ? 5.040 11.014 23.128 1.00 87.50 92 SER A N 1
ATOM 732 C CA . SER A 1 92 ? 3.927 11.249 24.038 1.00 87.50 92 SER A CA 1
ATOM 733 C C . SER A 1 92 ? 3.099 9.979 24.199 1.00 87.50 92 SER A C 1
ATOM 735 O O . SER A 1 92 ? 2.616 9.403 23.221 1.00 87.50 92 SER A O 1
ATOM 737 N N . ASP A 1 93 ? 2.899 9.582 25.453 1.00 92.25 93 ASP A N 1
ATOM 738 C CA . ASP A 1 93 ? 2.065 8.437 25.831 1.00 92.25 93 ASP A CA 1
ATOM 739 C C . ASP A 1 93 ? 0.569 8.789 25.857 1.00 92.25 93 ASP A C 1
ATOM 741 O O . ASP A 1 93 ? -0.257 7.961 26.240 1.00 92.25 93 ASP A O 1
ATOM 745 N N . GLN A 1 94 ? 0.198 10.010 25.446 1.00 95.12 94 GLN A N 1
ATOM 746 C CA . GLN A 1 94 ? -1.200 10.407 25.339 1.00 95.12 94 GLN A CA 1
ATOM 747 C C . GLN A 1 94 ? -1.920 9.491 24.348 1.00 95.12 94 GLN A C 1
ATOM 749 O O . GLN A 1 94 ? -1.551 9.382 23.174 1.00 95.12 94 GLN A O 1
ATOM 754 N N . THR A 1 95 ? -2.981 8.860 24.831 1.00 97.38 95 THR A N 1
ATOM 755 C CA . THR A 1 95 ? -3.816 7.953 24.054 1.00 97.38 95 THR A CA 1
ATOM 756 C C . THR A 1 95 ? -4.629 8.717 23.013 1.00 97.38 95 THR A C 1
ATOM 758 O O . THR A 1 95 ? -5.142 9.795 23.281 1.00 97.38 95 THR A O 1
ATOM 761 N N . LEU A 1 96 ? -4.750 8.144 21.817 1.00 97.06 96 LEU A N 1
ATOM 762 C CA . LEU A 1 96 ? -5.623 8.585 20.725 1.00 97.06 96 LEU A CA 1
ATOM 763 C C . LEU A 1 96 ? -6.853 7.692 20.592 1.00 97.06 96 LEU A C 1
ATOM 765 O O . LEU A 1 96 ? -7.927 8.161 20.220 1.00 97.06 96 LEU A O 1
ATOM 769 N N . ALA A 1 97 ? -6.673 6.397 20.845 1.00 97.56 97 ALA A N 1
ATOM 770 C CA . ALA A 1 97 ? -7.739 5.413 20.829 1.00 97.56 97 ALA A CA 1
ATOM 771 C C . ALA A 1 97 ? -7.364 4.178 21.654 1.00 97.56 97 ALA A C 1
ATOM 773 O O . ALA A 1 97 ? -6.190 3.807 21.726 1.00 97.56 97 ALA A O 1
ATOM 774 N N . THR A 1 98 ? -8.362 3.501 22.208 1.00 97.12 98 THR A N 1
ATOM 775 C CA . THR A 1 98 ? -8.229 2.220 22.911 1.00 97.12 98 THR A CA 1
ATOM 776 C C . THR A 1 98 ? -9.167 1.184 22.307 1.00 97.12 98 THR A C 1
ATOM 778 O O . THR A 1 98 ? -10.151 1.510 21.644 1.00 97.12 98 THR A O 1
ATOM 781 N N . TRP A 1 99 ? -8.830 -0.087 22.495 1.00 96.44 99 TRP A N 1
ATOM 782 C CA . TRP A 1 99 ? -9.703 -1.218 22.203 1.00 96.44 99 TRP A CA 1
ATOM 783 C C . TRP A 1 99 ? -9.283 -2.417 23.056 1.00 96.44 99 TRP A C 1
ATOM 785 O O . TRP A 1 99 ? -8.208 -2.452 23.660 1.00 96.44 99 TRP A O 1
ATOM 795 N N . GLN A 1 100 ? -10.106 -3.458 23.088 1.00 94.50 100 GLN A N 1
ATOM 796 C CA . GLN A 1 100 ? -9.764 -4.701 23.768 1.00 94.50 100 GLN A CA 1
ATOM 797 C C . GLN A 1 100 ? -8.525 -5.345 23.132 1.00 94.50 100 GLN A C 1
ATOM 799 O O . GLN A 1 100 ? -8.580 -5.916 22.042 1.00 94.50 100 GLN A O 1
ATOM 804 N N . GLY A 1 101 ? -7.401 -5.273 23.844 1.00 89.94 101 GLY A N 1
ATOM 805 C CA . GLY A 1 101 ? -6.122 -5.829 23.410 1.00 89.94 101 GLY A CA 1
ATOM 806 C C . GLY A 1 101 ? -5.134 -4.814 22.835 1.00 89.94 101 GLY A C 1
ATOM 807 O O . GLY A 1 101 ? -4.114 -5.245 22.300 1.00 89.94 101 GLY A O 1
ATOM 808 N N . GLY A 1 102 ? -5.390 -3.504 22.939 1.00 94.44 102 GLY A N 1
ATOM 809 C CA . GLY A 1 102 ? -4.393 -2.501 22.574 1.00 94.44 102 GLY A CA 1
ATOM 810 C C . GLY A 1 102 ? -4.833 -1.049 22.746 1.00 94.44 102 GLY A C 1
ATOM 811 O O . GLY A 1 102 ? -5.966 -0.742 23.105 1.00 94.44 102 GLY A O 1
ATOM 812 N N . GLN A 1 103 ? -3.895 -0.155 22.465 1.00 96.69 103 GLN A N 1
ATOM 813 C CA . GLN A 1 103 ? -4.122 1.280 22.376 1.00 96.69 103 GLN A CA 1
ATOM 814 C C . GLN A 1 103 ? -3.270 1.854 21.246 1.00 96.69 103 GLN A C 1
ATOM 816 O O . GLN A 1 103 ? -2.308 1.224 20.802 1.00 96.69 103 GLN A O 1
ATOM 821 N N . LEU A 1 104 ? -3.637 3.043 20.787 1.00 97.00 104 LEU A N 1
ATOM 822 C CA . LEU A 1 104 ? -2.837 3.869 19.899 1.00 97.00 104 LEU A CA 1
ATOM 823 C C . LEU A 1 104 ? -2.508 5.162 20.638 1.00 97.00 104 LEU A C 1
ATOM 825 O O . LEU A 1 104 ? -3.426 5.871 21.046 1.00 97.00 104 LEU A O 1
ATOM 829 N N . THR A 1 105 ? -1.226 5.476 20.779 1.00 97.38 105 THR A N 1
ATOM 830 C CA . THR A 1 105 ? -0.725 6.723 21.374 1.00 97.38 105 THR A CA 1
ATOM 831 C C . THR A 1 105 ? -0.308 7.739 20.307 1.00 97.38 105 THR A C 1
ATOM 833 O O . THR A 1 105 ? -0.245 7.427 19.113 1.00 97.38 105 THR A O 1
ATOM 836 N N . ILE A 1 106 ? -0.002 8.970 20.726 1.00 95.88 106 ILE A N 1
ATOM 837 C CA . ILE A 1 106 ? 0.613 9.979 19.851 1.00 95.88 106 ILE A CA 1
ATOM 838 C C . ILE A 1 106 ? 1.954 9.483 19.301 1.00 95.88 106 ILE A C 1
ATOM 840 O O . ILE A 1 106 ? 2.175 9.613 18.097 1.00 95.88 106 ILE A O 1
ATOM 844 N N . SER A 1 107 ? 2.805 8.876 20.138 1.00 95.56 107 SER A N 1
ATOM 845 C CA . SER A 1 107 ? 4.077 8.286 19.694 1.00 95.56 107 SER A CA 1
ATOM 846 C C . SER A 1 107 ? 3.859 7.275 18.568 1.00 95.56 107 SER A C 1
ATOM 848 O O . SER A 1 107 ? 4.455 7.406 17.501 1.00 95.56 107 SER A O 1
ATOM 850 N N . ASP A 1 108 ? 2.923 6.337 18.757 1.00 95.56 108 ASP A N 1
ATOM 851 C CA . ASP A 1 108 ? 2.612 5.316 17.750 1.00 95.56 108 ASP A CA 1
ATOM 852 C C . ASP A 1 108 ? 2.151 5.948 16.427 1.00 95.56 108 ASP A C 1
ATOM 854 O O . ASP A 1 108 ? 2.529 5.504 15.343 1.00 95.56 108 ASP A O 1
ATOM 858 N N . TYR A 1 109 ? 1.333 7.006 16.485 1.00 95.44 109 TYR A N 1
ATOM 859 C CA . TYR A 1 109 ? 0.896 7.706 15.278 1.00 95.44 109 TYR A CA 1
ATOM 860 C C . TYR A 1 109 ? 2.057 8.432 14.583 1.00 95.44 109 TYR A C 1
ATOM 862 O O . TYR A 1 109 ? 2.162 8.386 13.354 1.00 95.44 109 TYR A O 1
ATOM 870 N N . MET A 1 110 ? 2.945 9.082 15.338 1.00 94.31 110 MET A N 1
ATOM 871 C CA . MET A 1 110 ? 4.109 9.780 14.781 1.00 94.31 110 MET A CA 1
ATOM 872 C C . MET A 1 110 ? 5.150 8.813 14.197 1.00 94.31 110 MET A C 1
ATOM 874 O O . MET A 1 110 ? 5.793 9.146 13.196 1.00 94.31 110 MET A O 1
ATOM 878 N N . ASP A 1 111 ? 5.236 7.582 14.705 1.00 94.12 111 ASP A N 1
ATOM 879 C CA . ASP A 1 111 ? 6.020 6.507 14.087 1.00 94.12 111 ASP A CA 1
ATOM 880 C C . ASP A 1 111 ? 5.465 6.128 12.704 1.00 94.12 111 ASP A C 1
ATOM 882 O O . ASP A 1 111 ? 6.222 5.983 11.737 1.00 94.12 111 ASP A O 1
ATOM 886 N N . LEU A 1 112 ? 4.135 6.057 12.552 1.00 93.06 112 LEU A N 1
ATOM 887 C CA . LEU A 1 112 ? 3.499 5.839 11.244 1.00 93.06 112 LEU A CA 1
ATOM 888 C C . LEU A 1 112 ? 3.768 6.999 10.276 1.00 93.06 112 LEU A C 1
ATOM 890 O O . LEU A 1 112 ? 3.915 6.774 9.070 1.00 93.06 112 LEU A O 1
ATOM 894 N N . VAL A 1 113 ? 3.823 8.237 10.773 1.00 93.44 113 VAL A N 1
ATOM 895 C CA . VAL A 1 113 ? 4.169 9.418 9.963 1.00 93.44 113 VAL A CA 1
ATOM 896 C C . VAL A 1 113 ? 5.624 9.339 9.501 1.00 93.44 113 VAL A C 1
ATOM 898 O O . VAL A 1 113 ? 5.889 9.493 8.307 1.00 93.44 113 VAL A O 1
ATOM 901 N N . SER A 1 114 ? 6.549 9.018 10.406 1.00 92.00 114 SER A N 1
ATOM 902 C CA . SER A 1 114 ? 7.976 8.845 10.105 1.00 92.00 114 SER A CA 1
ATOM 903 C C . SER A 1 114 ? 8.221 7.732 9.082 1.00 92.00 114 SER A C 1
ATOM 905 O O . SER A 1 114 ? 9.032 7.880 8.167 1.00 92.00 114 SER A O 1
ATOM 907 N N . ALA A 1 115 ? 7.448 6.645 9.159 1.00 91.38 115 ALA A N 1
ATOM 908 C CA . ALA A 1 115 ? 7.470 5.549 8.192 1.00 91.38 115 ALA A CA 1
ATOM 909 C C . ALA A 1 115 ? 6.750 5.864 6.861 1.00 91.38 115 ALA A C 1
ATOM 911 O O . ALA A 1 115 ? 6.635 4.986 6.005 1.00 91.38 115 ALA A O 1
ATOM 912 N N . SER A 1 116 ? 6.245 7.090 6.666 1.00 90.25 116 SER A N 1
ATOM 913 C CA . SER A 1 116 ? 5.449 7.503 5.495 1.00 90.25 116 SER A CA 1
ATOM 914 C C . SER A 1 116 ? 4.160 6.689 5.282 1.00 90.25 116 SER A C 1
ATOM 916 O O . SER A 1 116 ? 3.642 6.599 4.168 1.00 90.25 116 SER A O 1
ATOM 918 N N . GLN A 1 117 ? 3.616 6.098 6.349 1.00 90.00 117 GLN A N 1
ATOM 919 C CA . GLN A 1 117 ? 2.380 5.302 6.340 1.00 90.00 117 GLN A CA 1
ATOM 920 C C . GLN A 1 117 ? 1.144 6.129 6.739 1.00 90.00 117 GLN A C 1
ATOM 922 O O . GLN A 1 117 ? 0.003 5.788 6.394 1.00 90.00 117 GLN A O 1
ATOM 927 N N . ALA A 1 118 ? 1.359 7.253 7.423 1.00 92.12 118 ALA A N 1
ATOM 928 C CA . ALA A 1 118 ? 0.329 8.211 7.797 1.00 92.12 118 ALA A CA 1
ATOM 929 C C . ALA A 1 118 ? 0.676 9.633 7.338 1.00 92.12 118 ALA A C 1
ATOM 931 O O . ALA A 1 118 ? 1.831 9.988 7.116 1.00 92.12 118 ALA A O 1
ATOM 932 N N . SER A 1 119 ? -0.358 10.458 7.174 1.00 92.56 119 SER A N 1
ATOM 933 C CA . SER A 1 119 ? -0.182 11.882 6.903 1.00 92.56 119 SER A CA 1
ATOM 934 C C . SER A 1 119 ? 0.148 12.606 8.202 1.00 92.56 119 SER A C 1
ATOM 936 O O . SER A 1 119 ? -0.491 12.362 9.226 1.00 92.56 119 SER A O 1
ATOM 938 N N . HIS A 1 120 ? 1.109 13.526 8.138 1.00 94.38 120 HIS A N 1
ATOM 939 C CA . HIS A 1 120 ? 1.434 14.400 9.261 1.00 94.38 120 HIS A CA 1
ATOM 940 C C . HIS A 1 120 ? 0.183 15.179 9.728 1.00 94.38 120 HIS A C 1
ATOM 942 O O . HIS A 1 120 ? -0.514 15.710 8.854 1.00 94.38 120 HIS A O 1
ATOM 948 N N . PRO A 1 121 ? -0.095 15.303 11.045 1.00 93.62 121 PRO A N 1
ATOM 949 C CA . PRO A 1 121 ? -1.293 15.980 11.557 1.00 93.62 121 PRO A CA 1
ATOM 950 C C . PRO A 1 121 ? -1.482 17.397 11.002 1.00 93.62 121 PRO A C 1
ATOM 952 O O . PRO A 1 121 ? -2.544 17.707 10.478 1.00 93.62 121 PRO A O 1
ATOM 955 N N . ALA A 1 122 ? -0.418 18.208 10.969 1.00 93.31 122 ALA A N 1
ATOM 956 C CA . ALA A 1 122 ? -0.432 19.561 10.394 1.00 93.31 122 ALA A CA 1
ATOM 957 C C . ALA A 1 122 ? -0.821 19.665 8.897 1.00 93.31 122 ALA A C 1
ATOM 959 O O . ALA A 1 122 ? -1.032 20.765 8.392 1.00 93.31 122 ALA A O 1
ATOM 960 N N . ARG A 1 123 ? -0.877 18.551 8.148 1.00 92.31 123 ARG A N 1
ATOM 961 C CA . ARG A 1 123 ? -1.196 18.542 6.705 1.00 92.31 123 ARG A CA 1
ATOM 962 C C . ARG A 1 123 ? -2.655 18.206 6.403 1.00 92.31 123 ARG A C 1
ATOM 964 O O . ARG A 1 123 ? -3.044 18.234 5.236 1.00 92.31 123 ARG A O 1
ATOM 971 N N . ILE A 1 124 ? -3.439 17.836 7.412 1.00 92.75 124 ILE A N 1
ATOM 972 C CA . ILE A 1 124 ? -4.825 17.392 7.252 1.00 92.75 124 ILE A CA 1
ATOM 973 C C . ILE A 1 124 ? -5.722 18.042 8.303 1.00 92.75 124 ILE A C 1
ATOM 975 O O . ILE A 1 124 ? -5.269 18.427 9.375 1.00 92.75 124 ILE A O 1
ATOM 979 N N . ASP A 1 125 ? -7.012 18.174 7.999 1.00 92.69 125 ASP A N 1
ATOM 980 C CA . ASP A 1 125 ? -7.973 18.690 8.972 1.00 92.69 125 ASP A CA 1
ATOM 981 C C . ASP A 1 125 ? -8.296 17.662 10.073 1.00 92.69 125 ASP A C 1
ATOM 983 O O . ASP A 1 125 ? -8.081 16.454 9.927 1.00 92.69 125 ASP A O 1
ATOM 987 N N . ARG A 1 126 ? -8.840 18.146 11.198 1.00 89.75 126 ARG A N 1
ATOM 988 C CA . ARG A 1 126 ? -9.185 17.303 12.354 1.00 89.75 126 ARG A CA 1
ATOM 989 C C . ARG A 1 126 ? -10.168 16.172 11.998 1.00 89.75 126 ARG A C 1
ATOM 991 O O . ARG A 1 126 ? -9.907 15.039 12.400 1.00 89.75 126 ARG A O 1
ATOM 998 N N . PRO A 1 127 ? -11.254 16.397 11.230 1.00 94.00 127 PRO A N 1
ATOM 999 C CA . PRO A 1 127 ? -12.125 15.302 10.797 1.00 94.00 127 PRO A CA 1
ATOM 1000 C C . PRO A 1 127 ? -11.410 14.230 9.957 1.00 94.00 127 PRO A C 1
ATOM 1002 O O . PRO A 1 127 ? -11.702 13.042 10.092 1.00 94.00 127 PRO A O 1
ATOM 1005 N N . ALA A 1 128 ? -10.491 14.616 9.072 1.00 93.50 128 ALA A N 1
ATOM 1006 C CA . ALA A 1 128 ? -9.691 13.689 8.278 1.00 93.50 128 ALA A CA 1
ATOM 1007 C C . ALA A 1 128 ? -8.701 12.913 9.146 1.00 93.50 128 ALA A C 1
ATOM 1009 O O . ALA A 1 128 ? -8.564 11.704 8.955 1.00 93.50 128 ALA A O 1
ATOM 1010 N N . LEU A 1 129 ? -8.077 13.575 10.122 1.00 93.19 129 LEU A N 1
ATOM 1011 C CA . LEU A 1 129 ? -7.198 12.947 11.105 1.00 93.19 129 LEU A CA 1
ATOM 1012 C C . LEU A 1 129 ? -7.949 11.889 11.923 1.00 93.19 129 LEU A C 1
ATOM 1014 O O . LEU A 1 129 ? -7.506 10.745 11.999 1.00 93.19 129 LEU A O 1
ATOM 1018 N N . GLN A 1 130 ? -9.138 12.224 12.431 1.00 94.00 130 GLN A N 1
ATOM 1019 C CA . GLN A 1 130 ? -9.985 11.283 13.166 1.00 94.00 130 GLN A CA 1
ATOM 1020 C C . GLN A 1 130 ? -10.371 10.067 12.311 1.00 94.00 130 GLN A C 1
ATOM 1022 O O . GLN A 1 130 ? -10.234 8.936 12.766 1.00 94.00 130 GLN A O 1
ATOM 1027 N N . ARG A 1 131 ? -10.783 10.267 11.048 1.00 94.06 131 ARG A N 1
ATOM 1028 C CA . ARG A 1 131 ? -11.069 9.153 10.119 1.00 94.06 131 ARG A CA 1
ATOM 1029 C C . ARG A 1 131 ? -9.839 8.289 9.842 1.00 94.06 131 ARG A C 1
ATOM 1031 O O . ARG A 1 131 ? -9.968 7.079 9.677 1.00 94.06 131 ARG A O 1
ATOM 1038 N N . LYS A 1 132 ? -8.651 8.895 9.754 1.00 93.56 132 LYS A N 1
ATOM 1039 C CA . LYS A 1 132 ? -7.394 8.172 9.530 1.00 93.56 132 LYS A CA 1
ATOM 1040 C C . LYS A 1 132 ? -7.059 7.283 10.727 1.00 93.56 132 LYS A C 1
ATOM 1042 O O . LYS A 1 132 ? -6.694 6.128 10.521 1.00 93.56 132 LYS A O 1
ATOM 1047 N N . ILE A 1 133 ? -7.231 7.801 11.942 1.00 95.12 133 ILE A N 1
ATOM 1048 C CA . ILE A 1 133 ? -7.031 7.044 13.181 1.00 95.12 133 ILE A CA 1
ATOM 1049 C C . ILE A 1 133 ? -8.069 5.928 13.304 1.00 95.12 133 ILE A C 1
ATOM 1051 O O . ILE A 1 133 ? -7.678 4.777 13.463 1.00 95.12 133 ILE A O 1
ATOM 1055 N N . ASP A 1 134 ? -9.361 6.217 13.122 1.00 93.44 134 ASP A N 1
ATOM 1056 C CA . ASP A 1 134 ? -10.412 5.186 13.142 1.00 93.44 134 ASP A CA 1
ATOM 1057 C C . ASP A 1 134 ? -10.1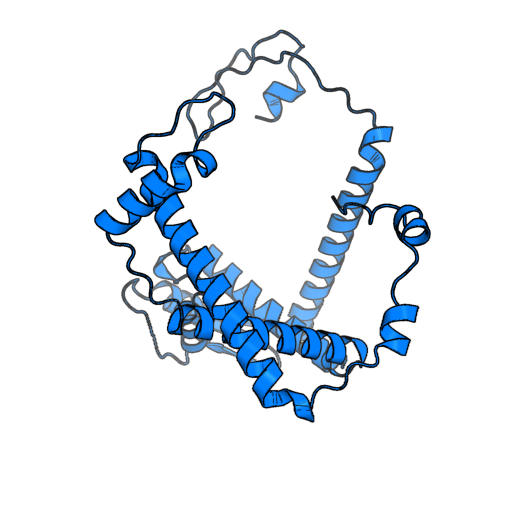41 4.079 12.107 1.00 93.44 134 ASP A C 1
ATOM 1059 O O . ASP A 1 134 ? -10.259 2.893 12.410 1.00 93.44 134 ASP A O 1
ATOM 1063 N N . SER A 1 135 ? -9.693 4.436 10.898 1.00 92.12 135 SER A N 1
ATOM 1064 C CA . SER A 1 135 ? -9.314 3.447 9.884 1.00 92.12 135 SER A CA 1
ATOM 1065 C C . SER A 1 135 ? -8.139 2.571 10.324 1.00 92.12 135 SER A C 1
ATOM 1067 O O . SER A 1 135 ? -8.127 1.382 10.005 1.00 92.12 135 SER A O 1
ATOM 1069 N N . TYR A 1 136 ? -7.147 3.139 11.014 1.00 93.12 136 TYR A N 1
ATOM 1070 C CA . TYR A 1 136 ? -6.009 2.383 11.532 1.00 93.12 136 TYR A CA 1
ATOM 1071 C C . TYR A 1 136 ? -6.445 1.429 12.647 1.00 93.12 136 TYR A C 1
ATOM 1073 O O . TYR A 1 136 ? -6.151 0.235 12.586 1.00 93.12 136 TYR A O 1
ATOM 1081 N N . VAL A 1 137 ? -7.205 1.924 13.626 1.00 94.94 137 VAL A N 1
ATOM 1082 C CA . VAL A 1 137 ? -7.709 1.116 14.746 1.00 94.94 137 VAL A CA 1
ATOM 1083 C C . VAL A 1 137 ? -8.624 -0.003 14.240 1.00 94.94 137 VAL A C 1
ATOM 1085 O O . VAL A 1 137 ? -8.466 -1.161 14.627 1.00 94.94 137 VAL A O 1
ATOM 1088 N N . GLY A 1 138 ? -9.509 0.299 13.285 1.00 93.12 138 GLY A N 1
ATOM 1089 C CA . GLY A 1 138 ? -10.343 -0.702 12.622 1.00 93.12 138 GLY A CA 1
ATOM 1090 C C . GLY A 1 138 ? -9.520 -1.806 11.949 1.00 93.12 138 GLY A C 1
ATOM 1091 O O . GLY A 1 138 ? -9.867 -2.982 12.052 1.00 93.12 138 GLY A O 1
ATOM 1092 N N . GLN A 1 139 ? -8.390 -1.465 11.320 1.00 92.62 139 GLN A N 1
ATOM 1093 C CA . GLN A 1 139 ? -7.478 -2.457 10.748 1.00 92.62 139 GLN A CA 1
ATOM 1094 C C . GLN A 1 139 ? -6.830 -3.338 11.831 1.00 92.62 139 GLN A C 1
ATOM 1096 O O . GLN A 1 139 ? -6.746 -4.554 11.638 1.00 92.62 139 GLN A O 1
ATOM 1101 N N . GLN A 1 140 ? -6.419 -2.768 12.969 1.00 93.56 140 GLN A N 1
ATOM 1102 C CA . GLN A 1 140 ? -5.859 -3.537 14.091 1.00 93.56 140 GLN A CA 1
ATOM 1103 C C . GLN A 1 140 ? -6.870 -4.538 14.652 1.00 93.56 140 GLN A C 1
ATOM 1105 O O . GLN A 1 140 ? -6.546 -5.709 14.855 1.00 93.56 140 GLN A O 1
ATOM 1110 N N . VAL A 1 141 ? -8.120 -4.111 14.822 1.00 95.38 141 VAL A N 1
ATOM 1111 C CA . VAL A 1 141 ? -9.207 -4.975 15.290 1.00 95.38 141 VAL A CA 1
ATOM 1112 C C . VAL A 1 141 ? -9.522 -6.092 14.287 1.00 95.38 141 VAL A C 1
ATOM 1114 O O . VAL A 1 141 ? -9.681 -7.248 14.682 1.00 95.38 141 VAL A O 1
ATOM 1117 N N . VAL A 1 142 ? -9.526 -5.804 12.980 1.00 94.19 142 VAL A N 1
ATOM 1118 C CA . VAL A 1 142 ? -9.669 -6.842 11.941 1.00 94.19 142 VAL A CA 1
ATOM 1119 C C . VAL A 1 142 ? -8.533 -7.868 12.019 1.00 94.19 142 VAL A C 1
ATOM 1121 O O . VAL A 1 142 ? -8.782 -9.071 11.916 1.00 94.19 142 VAL A O 1
ATOM 1124 N N . MET A 1 143 ? -7.290 -7.426 12.231 1.00 92.75 143 MET A N 1
ATOM 1125 C CA . MET A 1 143 ? -6.155 -8.338 12.407 1.00 92.75 143 MET A CA 1
ATOM 1126 C C . MET A 1 143 ? -6.280 -9.177 13.683 1.00 92.75 143 MET A C 1
ATOM 1128 O O . MET A 1 143 ? -5.995 -10.377 13.656 1.00 92.75 143 MET A O 1
ATOM 1132 N N . ALA A 1 144 ? -6.718 -8.572 14.788 1.00 92.94 144 ALA A N 1
ATOM 1133 C CA . ALA A 1 144 ? -6.950 -9.272 16.045 1.00 92.94 144 ALA A CA 1
ATOM 1134 C C . ALA A 1 144 ? -8.020 -10.362 15.886 1.00 92.94 144 ALA A C 1
ATOM 1136 O O . ALA A 1 144 ? -7.807 -11.500 16.309 1.00 92.94 144 ALA A O 1
ATOM 1137 N N . GLU A 1 145 ? -9.124 -10.057 15.203 1.00 94.81 145 GLU A N 1
ATOM 1138 C CA . GLU A 1 145 ? -10.184 -11.024 14.914 1.00 94.81 145 GLU A CA 1
ATOM 1139 C C . GLU A 1 145 ? -9.689 -12.140 13.982 1.00 94.81 145 GLU A C 1
ATOM 1141 O O . GLU A 1 145 ? -9.964 -13.315 14.224 1.00 94.81 145 GLU A O 1
ATOM 1146 N N . ALA A 1 146 ? -8.898 -11.816 12.953 1.00 93.94 146 ALA A N 1
ATOM 1147 C CA . ALA A 1 146 ? -8.316 -12.817 12.058 1.00 93.94 146 ALA A CA 1
ATOM 1148 C C . ALA A 1 146 ? -7.420 -13.821 12.808 1.00 93.94 146 ALA A C 1
ATOM 1150 O O . ALA A 1 146 ? -7.497 -15.026 12.550 1.00 93.94 146 ALA A O 1
ATOM 1151 N N . ARG A 1 147 ? -6.613 -13.344 13.766 1.00 93.06 147 ARG A N 1
ATOM 1152 C CA . ARG A 1 147 ? -5.802 -14.199 14.651 1.00 93.06 147 ARG A CA 1
ATOM 1153 C C . ARG A 1 147 ? -6.668 -15.008 15.613 1.00 93.06 147 ARG A C 1
ATOM 1155 O O . ARG A 1 147 ? -6.418 -16.196 15.800 1.00 93.06 147 ARG A O 1
ATOM 1162 N N . ARG A 1 148 ? -7.714 -14.403 16.190 1.00 94.50 148 ARG A N 1
ATOM 1163 C CA . ARG A 1 148 ? -8.681 -15.093 17.063 1.00 94.50 148 ARG A CA 1
ATOM 1164 C C . ARG A 1 148 ? -9.363 -16.257 16.338 1.00 94.50 148 ARG A C 1
ATOM 1166 O O . ARG A 1 148 ? -9.569 -17.313 16.926 1.00 94.50 148 ARG A O 1
ATOM 1173 N N . LEU A 1 149 ? -9.668 -16.076 15.053 1.00 94.62 149 LEU A N 1
ATOM 1174 C CA . LEU A 1 149 ? -10.220 -17.101 14.162 1.00 94.62 149 LEU A CA 1
ATOM 1175 C C . LEU A 1 149 ? -9.169 -18.103 13.646 1.00 94.62 149 LEU A C 1
ATOM 1177 O O . LEU A 1 149 ? -9.515 -19.026 12.907 1.00 94.62 149 LEU A O 1
ATOM 1181 N N . GLY A 1 150 ? -7.891 -17.931 13.998 1.00 95.31 150 GLY A N 1
ATOM 1182 C CA . GLY A 1 150 ? -6.791 -18.801 13.583 1.00 95.31 150 GLY A CA 1
ATOM 1183 C C . GLY A 1 150 ? -6.511 -18.779 12.080 1.00 95.31 150 GLY A C 1
ATOM 1184 O O . GLY A 1 150 ? -5.969 -19.751 11.547 1.00 95.31 150 GLY A O 1
ATOM 1185 N N . LEU A 1 151 ? -6.894 -17.709 11.370 1.00 93.44 151 LEU A N 1
ATOM 1186 C CA . LEU A 1 151 ? -6.703 -17.612 9.918 1.00 93.44 151 LEU A CA 1
ATOM 1187 C C . LEU A 1 151 ? -5.218 -17.629 9.539 1.00 93.44 151 LEU A C 1
ATOM 1189 O O . LEU A 1 151 ? -4.845 -18.226 8.535 1.00 93.44 151 LEU A O 1
ATOM 1193 N N . ASP A 1 152 ? -4.366 -17.042 10.374 1.00 90.31 152 ASP A N 1
ATOM 1194 C CA . ASP A 1 152 ? -2.907 -17.031 10.249 1.00 90.31 152 ASP A CA 1
ATOM 1195 C C . ASP A 1 152 ? -2.266 -18.424 10.390 1.00 90.31 152 ASP A C 1
ATOM 1197 O O . ASP A 1 152 ? -1.161 -18.657 9.898 1.00 90.31 152 ASP A O 1
ATOM 1201 N N . ARG A 1 153 ? -2.965 -19.380 11.014 1.00 93.25 153 ARG A N 1
ATOM 1202 C CA . ARG A 1 153 ? -2.491 -20.761 11.202 1.00 93.25 153 ARG A CA 1
ATOM 1203 C C . ARG A 1 153 ? -2.901 -21.694 10.068 1.00 93.25 153 ARG A C 1
ATOM 1205 O O . ARG A 1 153 ? -2.356 -22.795 9.967 1.00 93.25 153 ARG A O 1
ATOM 1212 N N . LYS A 1 154 ? -3.825 -21.271 9.197 1.00 96.00 154 LYS A N 1
ATOM 1213 C CA . LYS A 1 154 ? -4.281 -22.085 8.066 1.00 96.00 154 LYS A CA 1
ATOM 1214 C C . LYS A 1 154 ? -3.121 -22.362 7.099 1.00 96.00 154 LYS A C 1
ATOM 1216 O O . LYS A 1 154 ? -2.427 -21.419 6.709 1.00 96.00 154 LYS A O 1
ATOM 1221 N N . PRO A 1 155 ? -2.916 -23.616 6.648 1.00 95.00 155 PRO A N 1
ATOM 1222 C CA . PRO A 1 155 ? -1.807 -23.958 5.755 1.00 95.00 155 PRO A CA 1
ATOM 1223 C C . PRO A 1 155 ? -1.771 -23.124 4.469 1.00 95.00 155 PRO A C 1
ATOM 1225 O O . PRO A 1 155 ? -0.703 -22.706 4.035 1.00 95.00 155 PRO A O 1
ATOM 1228 N N . GLU A 1 156 ? -2.931 -22.836 3.878 1.00 92.50 156 GLU A N 1
ATOM 1229 C CA . GLU A 1 156 ? -3.057 -22.001 2.676 1.00 92.50 156 GLU A CA 1
ATOM 1230 C C . GLU A 1 156 ? -2.593 -20.553 2.895 1.00 92.50 156 GLU A C 1
ATOM 1232 O O . GLU A 1 156 ? -1.866 -20.003 2.067 1.00 92.50 156 GLU A O 1
ATOM 1237 N N . VAL A 1 157 ? -2.936 -19.962 4.043 1.00 92.44 157 VAL A N 1
ATOM 1238 C CA . VAL A 1 157 ? -2.537 -18.601 4.413 1.00 92.44 157 VAL A CA 1
ATOM 1239 C C . VAL A 1 157 ? -1.040 -18.561 4.690 1.00 92.44 157 VAL A C 1
ATOM 1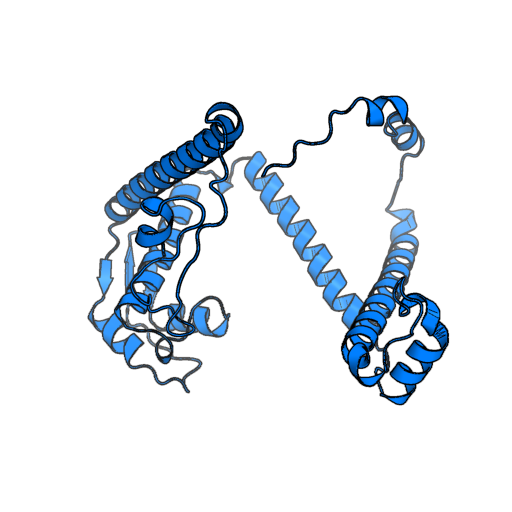241 O O . VAL A 1 157 ? -0.343 -17.716 4.131 1.00 92.44 157 VAL A O 1
ATOM 1244 N N . ARG A 1 158 ? -0.516 -19.525 5.458 1.00 93.12 158 ARG A N 1
ATOM 1245 C CA . ARG A 1 158 ? 0.927 -19.650 5.716 1.00 93.12 158 ARG A CA 1
ATOM 1246 C C . ARG A 1 158 ? 1.726 -19.800 4.425 1.00 93.12 158 ARG A C 1
ATOM 1248 O O . ARG A 1 158 ? 2.716 -19.099 4.247 1.00 93.12 158 ARG A O 1
ATOM 1255 N N . ARG A 1 159 ? 1.276 -20.650 3.493 1.00 93.44 159 ARG A N 1
ATOM 1256 C CA . ARG A 1 159 ? 1.918 -20.804 2.176 1.00 93.44 159 ARG A CA 1
ATOM 1257 C C . ARG A 1 159 ? 1.948 -19.489 1.402 1.00 93.44 159 ARG A C 1
ATOM 1259 O O . ARG A 1 159 ? 2.982 -19.157 0.827 1.00 93.44 159 ARG A O 1
ATOM 1266 N N . ARG A 1 160 ? 0.850 -18.728 1.410 1.00 91.94 160 ARG A N 1
ATOM 1267 C CA . ARG A 1 160 ? 0.772 -17.427 0.731 1.00 91.94 160 ARG A CA 1
ATOM 1268 C C . ARG A 1 160 ? 1.681 -16.377 1.376 1.00 91.94 160 ARG A C 1
ATOM 1270 O O . ARG A 1 160 ? 2.353 -15.650 0.650 1.00 91.94 160 ARG A O 1
ATOM 1277 N N . ILE A 1 161 ? 1.733 -16.319 2.708 1.00 92.69 161 ILE A N 1
ATOM 1278 C CA . ILE A 1 161 ? 2.628 -15.418 3.453 1.00 92.69 161 ILE A CA 1
ATOM 1279 C C . ILE A 1 161 ? 4.090 -15.751 3.151 1.00 92.69 161 ILE A C 1
ATOM 1281 O O . ILE A 1 161 ? 4.846 -14.862 2.773 1.00 92.69 161 ILE A O 1
ATOM 1285 N N . GLU A 1 162 ? 4.480 -17.024 3.246 1.00 93.94 162 GLU A N 1
ATOM 1286 C CA . GLU A 1 162 ? 5.852 -17.446 2.945 1.00 93.94 162 GLU A CA 1
ATOM 1287 C C . GLU A 1 162 ? 6.215 -17.220 1.473 1.00 93.94 162 GLU A C 1
ATOM 1289 O O . GLU A 1 162 ? 7.335 -16.817 1.167 1.00 93.94 162 GLU A O 1
ATOM 1294 N N . GLY A 1 163 ? 5.265 -17.405 0.550 1.00 94.94 163 GLY A N 1
ATOM 1295 C CA . GLY A 1 163 ? 5.436 -17.029 -0.853 1.00 94.94 163 GLY A CA 1
ATOM 1296 C C . GLY A 1 163 ? 5.732 -15.539 -1.018 1.00 94.94 163 GLY A C 1
ATOM 1297 O O . GLY A 1 163 ? 6.729 -15.180 -1.643 1.00 94.94 163 GLY A O 1
ATOM 1298 N N . LYS A 1 164 ? 4.927 -14.669 -0.391 1.00 93.69 164 LYS A N 1
ATOM 1299 C CA . LYS A 1 164 ? 5.139 -13.217 -0.459 1.00 93.69 164 LYS A CA 1
ATOM 1300 C C . LYS A 1 164 ? 6.439 -12.786 0.217 1.00 93.69 164 LYS A C 1
ATOM 1302 O O . LYS A 1 164 ? 7.111 -11.883 -0.268 1.00 93.69 164 LYS A O 1
ATOM 1307 N N . ARG A 1 165 ? 6.821 -13.445 1.313 1.00 95.56 165 ARG A N 1
ATOM 1308 C CA . ARG A 1 165 ? 8.096 -13.215 1.997 1.00 95.56 165 ARG A CA 1
ATOM 1309 C C . ARG A 1 165 ? 9.282 -13.529 1.086 1.00 95.56 165 ARG A C 1
ATOM 1311 O O . ARG A 1 165 ? 10.178 -12.698 0.981 1.00 95.56 165 ARG A O 1
ATOM 1318 N N . ARG A 1 166 ? 9.273 -14.685 0.407 1.00 94.69 166 ARG A N 1
ATOM 1319 C CA . ARG A 1 166 ? 10.316 -15.047 -0.571 1.00 94.69 166 ARG A CA 1
ATOM 1320 C C . ARG A 1 166 ? 10.397 -14.035 -1.711 1.00 94.69 166 ARG A C 1
ATOM 1322 O O . ARG A 1 166 ? 11.494 -13.606 -2.048 1.00 94.69 166 ARG A O 1
ATOM 1329 N N . GLU A 1 167 ? 9.250 -13.621 -2.250 1.00 94.06 167 GLU A N 1
ATOM 1330 C CA . GLU A 1 167 ? 9.173 -12.598 -3.299 1.00 94.06 167 GLU A CA 1
ATOM 1331 C C . GLU A 1 167 ? 9.809 -11.275 -2.844 1.00 94.06 167 GLU A C 1
ATOM 1333 O O . GLU A 1 167 ? 10.706 -10.770 -3.510 1.00 94.06 167 GLU A O 1
ATOM 1338 N N . LEU A 1 168 ? 9.412 -10.749 -1.679 1.00 94.25 168 LEU A N 1
ATOM 1339 C CA . LEU A 1 168 ? 9.954 -9.496 -1.143 1.00 94.25 168 LEU A CA 1
ATOM 1340 C C . LEU A 1 168 ? 11.458 -9.582 -0.870 1.00 94.25 168 LEU A C 1
ATOM 1342 O O . LEU A 1 168 ? 12.185 -8.632 -1.146 1.00 94.25 168 LEU A O 1
ATOM 1346 N N . PHE A 1 169 ? 11.936 -10.718 -0.357 1.00 93.25 169 PHE A N 1
ATOM 1347 C CA . PHE A 1 169 ? 13.363 -10.927 -0.114 1.00 93.25 169 PHE A CA 1
ATOM 1348 C C . PHE A 1 169 ? 14.158 -10.915 -1.418 1.00 93.25 169 PHE A C 1
ATOM 1350 O O . PHE A 1 169 ? 15.198 -10.261 -1.482 1.00 93.25 169 PHE A O 1
ATOM 1357 N N . ALA A 1 170 ? 13.650 -11.577 -2.461 1.00 89.94 170 ALA A N 1
ATOM 1358 C CA . ALA A 1 170 ? 14.246 -11.508 -3.787 1.00 89.94 170 ALA A CA 1
ATOM 1359 C C . ALA A 1 170 ? 14.240 -10.063 -4.310 1.00 89.94 170 ALA A C 1
ATOM 1361 O O . ALA A 1 170 ? 15.291 -9.560 -4.691 1.00 89.94 170 ALA A O 1
ATOM 1362 N N . THR A 1 171 ? 13.109 -9.350 -4.242 1.00 90.06 171 THR A N 1
ATOM 1363 C CA . THR A 1 171 ? 13.019 -7.944 -4.673 1.00 90.06 171 THR A CA 1
ATOM 1364 C C . THR A 1 171 ? 14.029 -7.049 -3.953 1.00 90.06 171 THR A C 1
ATOM 1366 O O . THR A 1 171 ? 14.766 -6.320 -4.610 1.00 90.06 171 THR A O 1
ATOM 1369 N N . TRP A 1 172 ? 14.122 -7.115 -2.624 1.00 91.81 172 TRP A N 1
ATOM 1370 C CA . TRP A 1 172 ? 15.049 -6.274 -1.863 1.00 91.81 172 TRP A CA 1
ATOM 1371 C C . TRP A 1 172 ? 16.513 -6.624 -2.109 1.00 91.81 172 TRP A C 1
ATOM 1373 O O . TRP A 1 172 ? 17.346 -5.719 -2.189 1.00 91.81 172 TRP A O 1
ATOM 1383 N N . LEU A 1 173 ? 16.838 -7.914 -2.253 1.00 88.75 173 LEU A N 1
ATOM 1384 C CA . LEU A 1 173 ? 18.180 -8.332 -2.650 1.00 88.75 173 LEU A CA 1
ATOM 1385 C C . LEU A 1 173 ? 18.520 -7.765 -4.029 1.00 88.75 173 LEU A C 1
ATOM 1387 O O . LEU A 1 173 ? 19.580 -7.167 -4.190 1.00 88.75 173 LEU A O 1
ATOM 1391 N N . PHE A 1 174 ? 17.602 -7.885 -4.990 1.00 87.88 174 PHE A N 1
ATOM 1392 C CA . PHE A 1 174 ? 17.792 -7.393 -6.350 1.00 87.88 174 PHE A CA 1
ATOM 1393 C C . PHE A 1 174 ? 17.977 -5.877 -6.376 1.00 87.88 174 PHE A C 1
ATOM 1395 O O . PHE A 1 174 ? 18.927 -5.384 -6.975 1.00 87.88 174 PHE A O 1
ATOM 1402 N N . GLU A 1 175 ? 17.118 -5.123 -5.691 1.00 87.44 175 GLU A N 1
ATOM 1403 C CA . GLU A 1 175 ? 17.229 -3.667 -5.604 1.00 87.44 175 GLU A CA 1
ATOM 1404 C C . GLU A 1 175 ? 18.548 -3.227 -4.966 1.00 87.44 175 GLU A C 1
ATOM 1406 O O . GLU A 1 175 ? 19.190 -2.291 -5.451 1.00 87.44 175 GLU A O 1
ATOM 1411 N N . ARG A 1 176 ? 18.962 -3.891 -3.882 1.00 89.44 176 ARG A N 1
ATOM 1412 C CA . ARG A 1 176 ? 20.223 -3.605 -3.196 1.00 89.44 176 ARG A CA 1
ATOM 1413 C C . ARG A 1 176 ? 21.417 -3.902 -4.096 1.00 89.44 176 ARG A C 1
ATOM 1415 O O . ARG A 1 176 ? 22.316 -3.069 -4.207 1.00 89.44 176 ARG A O 1
ATOM 1422 N N . GLU A 1 177 ? 21.426 -5.068 -4.729 1.00 89.44 177 GLU A N 1
ATOM 1423 C CA . GLU A 1 177 ? 22.569 -5.550 -5.495 1.00 89.44 177 GLU A CA 1
ATOM 1424 C C . GLU A 1 177 ? 22.707 -4.831 -6.837 1.00 89.44 177 GLU A C 1
ATOM 1426 O O . GLU A 1 177 ? 23.800 -4.391 -7.190 1.00 89.44 177 GLU A O 1
ATOM 1431 N N . ALA A 1 178 ? 21.591 -4.591 -7.531 1.00 87.38 178 ALA A N 1
ATOM 1432 C CA . ALA A 1 178 ? 21.570 -3.803 -8.756 1.00 87.38 178 ALA A CA 1
ATOM 1433 C C . ALA A 1 178 ? 22.082 -2.377 -8.507 1.00 87.38 178 ALA A C 1
ATOM 1435 O O . ALA A 1 178 ? 22.913 -1.888 -9.265 1.00 87.38 178 ALA A O 1
ATOM 1436 N N . LYS A 1 179 ? 21.654 -1.715 -7.420 1.00 85.25 179 LYS A N 1
ATOM 1437 C CA . LYS A 1 179 ? 22.171 -0.382 -7.052 1.00 85.25 179 LYS A CA 1
ATOM 1438 C C . LYS A 1 179 ? 23.661 -0.405 -6.711 1.00 85.25 179 LYS A C 1
ATOM 1440 O O . LYS A 1 179 ? 24.370 0.532 -7.065 1.00 85.25 179 LYS A O 1
ATOM 1445 N N . ARG A 1 180 ? 24.137 -1.447 -6.022 1.00 87.81 180 ARG A N 1
ATOM 1446 C CA . ARG A 1 180 ? 25.547 -1.580 -5.630 1.00 87.81 180 ARG A CA 1
ATOM 1447 C C . ARG A 1 180 ? 26.462 -1.793 -6.835 1.00 87.81 180 ARG A C 1
ATOM 1449 O O . ARG A 1 180 ? 27.523 -1.181 -6.886 1.00 87.81 180 ARG A O 1
ATOM 1456 N N . ARG A 1 181 ? 26.065 -2.665 -7.767 1.00 86.50 181 ARG A N 1
ATOM 1457 C CA . ARG A 1 181 ? 26.891 -3.095 -8.907 1.00 86.50 181 ARG A CA 1
ATOM 1458 C C . ARG A 1 181 ? 26.793 -2.176 -10.118 1.00 86.50 181 ARG A C 1
ATOM 1460 O O . ARG A 1 181 ? 27.799 -1.927 -10.767 1.00 86.50 181 ARG A O 1
ATOM 1467 N N . ALA A 1 182 ? 25.608 -1.656 -10.428 1.00 84.88 182 ALA A N 1
ATOM 1468 C CA . ALA A 1 182 ? 25.364 -0.888 -11.648 1.00 84.88 182 ALA A CA 1
ATOM 1469 C C . ALA A 1 182 ? 25.825 0.575 -11.558 1.00 84.88 182 ALA A C 1
ATOM 1471 O O . ALA A 1 182 ? 25.159 1.446 -12.114 1.00 84.88 182 ALA A O 1
ATOM 1472 N N . GLN A 1 183 ? 26.916 0.864 -10.837 1.00 76.62 183 GLN A N 1
ATOM 1473 C CA . GLN A 1 183 ? 27.484 2.211 -10.740 1.00 76.62 183 GLN A CA 1
ATOM 1474 C C . GLN A 1 183 ? 27.851 2.710 -12.145 1.00 76.62 183 GLN A C 1
ATOM 1476 O O . GLN A 1 183 ? 28.926 2.425 -12.664 1.00 76.62 183 GLN A O 1
ATOM 1481 N N . ILE A 1 184 ? 26.919 3.420 -12.778 1.00 83.25 184 ILE A N 1
ATOM 1482 C CA . ILE A 1 184 ? 27.033 3.936 -14.137 1.00 83.25 184 ILE A CA 1
ATOM 1483 C C . ILE A 1 184 ? 27.126 5.454 -14.089 1.00 83.25 184 ILE A C 1
ATOM 1485 O O . ILE A 1 184 ? 26.354 6.118 -13.395 1.00 83.25 184 ILE A O 1
ATOM 1489 N N . ASP A 1 185 ? 28.065 6.008 -14.849 1.00 86.12 185 ASP A N 1
ATOM 1490 C CA . ASP A 1 185 ? 28.173 7.450 -15.006 1.00 86.12 185 ASP A CA 1
ATOM 1491 C C . ASP A 1 185 ? 27.067 7.970 -15.939 1.00 86.12 185 ASP A C 1
ATOM 1493 O O . ASP A 1 185 ? 27.082 7.739 -17.150 1.00 86.12 185 ASP A O 1
ATOM 1497 N N . THR A 1 186 ? 26.113 8.702 -15.363 1.00 88.25 186 THR A N 1
ATOM 1498 C CA . THR A 1 186 ? 25.005 9.352 -16.078 1.00 88.25 186 THR A CA 1
ATOM 1499 C C . THR A 1 186 ? 25.288 10.819 -16.427 1.00 88.25 186 THR A C 1
ATOM 1501 O O . THR A 1 186 ? 24.342 11.600 -16.585 1.00 88.25 186 THR A O 1
ATOM 1504 N N . SER A 1 187 ? 26.563 11.215 -16.506 1.00 91.12 187 SER A N 1
ATOM 1505 C CA . SER A 1 187 ? 26.992 12.545 -16.948 1.00 91.12 187 SER A CA 1
ATOM 1506 C C . SER A 1 187 ? 26.427 12.915 -18.322 1.00 91.12 187 SER A C 1
ATOM 1508 O O . SER A 1 187 ? 26.157 12.058 -19.167 1.00 91.12 187 SER A O 1
ATOM 1510 N N . ASP A 1 188 ? 26.271 14.215 -18.579 1.00 91.06 188 ASP A N 1
ATOM 1511 C CA . ASP A 1 188 ? 25.715 14.718 -19.843 1.00 91.06 188 ASP A CA 1
ATOM 1512 C C . ASP A 1 188 ? 26.514 14.259 -21.069 1.00 91.06 188 ASP A C 1
ATOM 1514 O O . ASP A 1 188 ? 25.935 13.995 -22.123 1.00 91.06 188 ASP A O 1
ATOM 1518 N N . ALA A 1 189 ? 27.832 14.106 -20.917 1.00 90.69 189 ALA A N 1
ATOM 1519 C CA . ALA A 1 189 ? 28.704 13.565 -21.953 1.00 90.69 189 ALA A CA 1
ATOM 1520 C C . ALA A 1 189 ? 28.334 12.113 -22.304 1.00 90.69 189 ALA A C 1
ATOM 1522 O O . ALA A 1 189 ? 28.188 11.780 -23.480 1.00 90.69 189 ALA A O 1
ATOM 1523 N N . ASN A 1 190 ? 28.107 11.263 -21.298 1.00 89.88 190 ASN A N 1
ATOM 1524 C CA . ASN A 1 190 ? 27.725 9.869 -21.516 1.00 89.88 190 ASN A CA 1
ATOM 1525 C C . ASN A 1 190 ? 26.298 9.710 -22.027 1.00 89.88 190 ASN A C 1
ATOM 1527 O O . ASN A 1 190 ? 26.042 8.841 -22.855 1.00 89.88 190 ASN A O 1
ATOM 1531 N N . VAL A 1 191 ? 25.382 10.571 -21.589 1.00 91.44 191 VAL A N 1
ATOM 1532 C CA . VAL A 1 191 ? 24.007 10.602 -22.102 1.00 91.44 191 VAL A CA 1
ATOM 1533 C C . VAL A 1 191 ? 23.982 10.989 -23.578 1.00 91.44 191 VAL A C 1
ATOM 1535 O O . VAL A 1 191 ? 23.245 10.378 -24.350 1.00 91.44 191 VAL A O 1
ATOM 1538 N N . ARG A 1 192 ? 24.802 11.968 -23.983 1.00 91.19 192 ARG A N 1
ATOM 1539 C CA . ARG A 1 192 ? 24.950 12.346 -25.393 1.00 91.19 192 ARG A CA 1
ATOM 1540 C C . ARG A 1 192 ? 25.499 11.190 -26.223 1.00 91.19 192 ARG A C 1
ATOM 1542 O O . ARG A 1 192 ? 24.885 10.840 -27.222 1.00 91.19 192 ARG A O 1
ATOM 1549 N N . ARG A 1 193 ? 26.589 10.563 -25.774 1.00 90.81 193 ARG A N 1
ATOM 1550 C CA . ARG A 1 193 ? 27.175 9.403 -26.458 1.00 90.81 193 ARG A CA 1
ATOM 1551 C C . ARG A 1 193 ? 26.164 8.267 -26.618 1.00 90.81 193 ARG A C 1
ATOM 1553 O O . ARG A 1 193 ? 25.977 7.764 -27.716 1.00 90.81 193 ARG A O 1
ATOM 1560 N N . TYR A 1 194 ? 25.455 7.919 -25.544 1.00 88.88 194 TYR A N 1
ATOM 1561 C CA . TYR A 1 194 ? 24.431 6.876 -25.594 1.00 88.88 194 TYR A CA 1
ATOM 1562 C C . TYR A 1 194 ? 23.320 7.212 -26.595 1.00 88.88 194 TYR A C 1
ATOM 1564 O O . TYR A 1 194 ? 22.878 6.336 -27.334 1.00 88.88 194 TYR A O 1
ATOM 1572 N N . TYR A 1 195 ? 22.870 8.471 -26.629 1.00 87.75 195 TYR A N 1
ATOM 1573 C CA . TYR A 1 195 ? 21.878 8.933 -27.597 1.00 87.75 195 TYR A CA 1
ATOM 1574 C C . TYR A 1 195 ? 22.369 8.769 -29.038 1.00 87.75 195 TYR A C 1
ATOM 1576 O O . TYR A 1 195 ? 21.633 8.226 -29.852 1.00 87.75 195 TYR A O 1
ATOM 1584 N N . GLU A 1 196 ? 23.600 9.192 -29.331 1.00 88.44 196 GLU A N 1
ATOM 1585 C CA . GLU A 1 196 ? 24.219 9.112 -30.662 1.00 88.44 196 GLU A CA 1
ATOM 1586 C C . GLU A 1 196 ? 24.447 7.662 -31.124 1.00 88.44 196 GLU A C 1
ATOM 1588 O O . GLU A 1 196 ? 24.239 7.347 -32.292 1.00 88.44 196 GLU A O 1
ATOM 1593 N N . GLU A 1 197 ? 24.804 6.758 -30.211 1.00 87.31 197 GLU A N 1
ATOM 1594 C CA . GLU A 1 197 ? 25.008 5.329 -30.501 1.00 87.31 197 GLU A CA 1
ATOM 1595 C C . GLU A 1 197 ? 23.691 4.544 -30.655 1.00 87.31 197 GLU A C 1
ATOM 1597 O O . GLU A 1 197 ? 23.690 3.443 -31.199 1.00 87.31 197 GLU A O 1
ATOM 1602 N N . ASN A 1 198 ? 22.567 5.086 -30.170 1.00 84.56 198 ASN A N 1
ATOM 1603 C CA . ASN A 1 198 ? 21.268 4.403 -30.123 1.00 84.56 198 ASN A CA 1
ATOM 1604 C C . ASN A 1 198 ? 20.132 5.241 -30.743 1.00 84.56 198 ASN A C 1
ATOM 1606 O O . ASN A 1 198 ? 18.969 5.083 -30.359 1.00 84.56 198 ASN A O 1
ATOM 1610 N N . VAL A 1 199 ? 20.445 6.134 -31.691 1.00 72.25 199 VAL A N 1
ATOM 1611 C CA . VAL A 1 199 ? 19.471 7.050 -32.327 1.00 72.25 199 VAL A CA 1
ATOM 1612 C C . VAL A 1 199 ? 18.264 6.294 -32.897 1.00 72.25 199 VAL A C 1
ATOM 1614 O O . VAL A 1 199 ? 17.125 6.756 -32.778 1.00 72.25 199 VAL A O 1
ATOM 1617 N N . ASP A 1 200 ? 18.483 5.091 -33.424 1.00 76.00 200 ASP A N 1
ATOM 1618 C CA . ASP A 1 200 ? 17.434 4.240 -33.994 1.00 76.00 200 ASP A CA 1
ATOM 1619 C C . ASP A 1 200 ? 16.392 3.802 -32.952 1.00 76.00 200 ASP A C 1
ATOM 1621 O O . ASP A 1 200 ? 15.198 3.757 -33.244 1.00 76.00 200 ASP A O 1
ATOM 1625 N N . LEU A 1 201 ? 16.803 3.565 -31.699 1.00 71.31 201 LEU A N 1
ATOM 1626 C CA . LEU A 1 201 ? 15.900 3.203 -30.593 1.00 71.31 201 LEU A CA 1
ATOM 1627 C C . LEU A 1 201 ? 15.052 4.386 -30.102 1.00 71.31 201 LEU A C 1
ATOM 1629 O O . LEU A 1 201 ? 14.109 4.209 -29.325 1.00 71.31 201 LEU A O 1
ATOM 1633 N N . HIS A 1 202 ? 15.396 5.602 -30.524 1.00 65.88 202 HIS A N 1
ATOM 1634 C CA . HIS A 1 202 ? 14.741 6.838 -30.113 1.00 65.88 202 HIS A CA 1
ATOM 1635 C C . HIS A 1 202 ? 13.988 7.530 -31.251 1.00 65.88 202 HIS A C 1
ATOM 1637 O O . HIS A 1 202 ? 13.296 8.513 -30.988 1.00 65.88 202 HIS A O 1
ATOM 1643 N N . THR A 1 203 ? 14.064 7.006 -32.475 1.00 70.81 203 THR A N 1
ATOM 1644 C CA . THR A 1 203 ? 13.374 7.552 -33.646 1.00 70.81 203 THR A CA 1
ATOM 1645 C C . THR A 1 203 ? 11.931 7.024 -33.701 1.00 70.81 203 THR A C 1
ATOM 1647 O O . THR A 1 203 ? 11.719 5.816 -33.811 1.00 70.81 203 THR A O 1
ATOM 1650 N N . PRO A 1 204 ? 10.901 7.889 -33.594 1.00 65.69 204 PRO A N 1
ATOM 1651 C CA . PRO A 1 204 ? 9.506 7.496 -33.781 1.00 65.69 204 PRO A CA 1
ATOM 1652 C C . PRO A 1 204 ? 9.263 6.984 -35.206 1.00 65.69 204 PRO A C 1
ATOM 1654 O O . PRO A 1 204 ? 10.027 7.29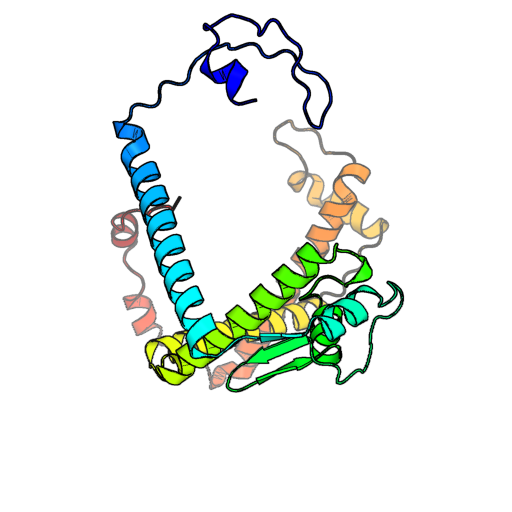0 -36.118 1.00 65.69 204 PRO A O 1
ATOM 1657 N N . LYS A 1 205 ? 8.146 6.276 -35.433 1.00 64.06 205 LYS A N 1
ATOM 1658 C CA . LYS A 1 205 ? 7.758 5.774 -36.771 1.00 64.06 205 LYS A CA 1
ATOM 1659 C C . LYS A 1 205 ? 7.660 6.869 -37.849 1.00 64.06 205 LYS A C 1
ATOM 1661 O O . LYS A 1 205 ? 7.719 6.551 -39.030 1.00 64.06 205 LYS A O 1
ATOM 1666 N N . ASP A 1 206 ? 7.573 8.131 -37.433 1.00 69.31 206 ASP A N 1
ATOM 1667 C CA . ASP A 1 206 ? 7.537 9.321 -38.290 1.00 69.31 206 ASP A CA 1
ATOM 1668 C C . ASP A 1 206 ? 8.935 9.766 -38.788 1.00 69.31 206 ASP A C 1
ATOM 1670 O O . ASP A 1 206 ? 9.050 10.735 -39.536 1.00 69.31 206 ASP A O 1
ATOM 1674 N N . GLY A 1 207 ? 10.009 9.074 -38.382 1.00 69.69 207 GLY A N 1
ATOM 1675 C CA . GLY A 1 207 ? 11.347 9.167 -38.981 1.00 69.69 207 GLY A CA 1
ATOM 1676 C C . GLY A 1 207 ? 12.250 10.309 -38.497 1.00 69.69 207 GLY A C 1
ATOM 1677 O O . GLY A 1 207 ? 13.391 10.393 -38.943 1.00 69.69 207 GLY A O 1
ATOM 1678 N N . GLN A 1 208 ? 11.796 11.180 -37.589 1.00 72.81 208 GLN A N 1
ATOM 1679 C CA . GLN A 1 208 ? 12.620 12.270 -37.041 1.00 72.81 208 GLN A CA 1
ATOM 1680 C C . GLN A 1 208 ? 13.073 11.983 -35.608 1.00 72.81 208 GLN A C 1
ATOM 1682 O O . GLN A 1 208 ? 12.250 11.871 -34.698 1.00 72.81 208 GLN A O 1
ATOM 1687 N N . ALA A 1 209 ? 14.389 11.912 -35.397 1.00 73.75 209 ALA A N 1
ATOM 1688 C CA . ALA A 1 209 ? 14.966 11.722 -34.072 1.00 73.75 209 ALA A CA 1
ATOM 1689 C C . ALA A 1 209 ? 14.667 12.932 -33.152 1.00 73.75 209 ALA A C 1
ATOM 1691 O O . ALA A 1 209 ? 14.860 14.084 -33.555 1.00 73.75 209 ALA A O 1
ATOM 1692 N N . PRO A 1 210 ? 14.183 12.707 -31.918 1.00 81.69 210 PRO A N 1
ATOM 1693 C CA . PRO A 1 210 ? 13.808 13.773 -31.001 1.00 81.69 210 PRO A CA 1
ATOM 1694 C C . PRO A 1 210 ? 15.044 14.450 -30.408 1.00 81.69 210 PRO A C 1
ATOM 1696 O O . PRO A 1 210 ? 15.985 13.794 -29.987 1.00 81.69 210 PRO A O 1
ATOM 1699 N N . GLU A 1 211 ? 15.004 15.773 -30.275 1.00 87.19 211 GLU A N 1
ATOM 1700 C CA . GLU A 1 211 ? 16.079 16.552 -29.653 1.00 87.19 211 GLU A CA 1
ATOM 1701 C C . GLU A 1 211 ? 16.504 15.997 -28.277 1.00 87.19 211 GLU A C 1
ATOM 1703 O O . GLU A 1 211 ? 15.662 15.788 -27.394 1.00 87.19 211 GLU A O 1
ATOM 1708 N N . LEU A 1 212 ? 17.818 15.834 -28.069 1.00 86.31 212 LEU A N 1
ATOM 1709 C CA . LEU A 1 212 ? 18.408 15.229 -26.868 1.00 86.31 212 LEU A CA 1
ATOM 1710 C C . LEU A 1 212 ? 17.856 15.821 -25.564 1.00 86.31 212 LEU A C 1
ATOM 1712 O O . LEU A 1 212 ? 17.527 15.075 -24.645 1.00 86.31 212 LEU A O 1
ATOM 1716 N N . ALA A 1 213 ? 17.691 17.143 -25.480 1.00 89.25 213 ALA A N 1
ATOM 1717 C CA . ALA A 1 213 ? 17.183 17.810 -24.279 1.00 89.25 213 ALA A CA 1
ATOM 1718 C C . ALA A 1 213 ? 15.794 17.297 -23.846 1.00 89.25 213 ALA A C 1
ATOM 1720 O O . ALA A 1 213 ? 15.524 17.167 -22.651 1.00 89.25 213 ALA A O 1
ATOM 1721 N N . LYS A 1 214 ? 14.931 16.933 -24.804 1.00 88.44 214 LYS A N 1
ATOM 1722 C CA . LYS A 1 214 ? 13.569 16.434 -24.546 1.00 88.44 214 LYS A CA 1
ATOM 1723 C C . LYS A 1 214 ? 13.554 14.982 -24.069 1.00 88.44 214 LYS A C 1
ATOM 1725 O O . LYS A 1 214 ? 12.594 14.558 -23.426 1.00 88.44 214 LYS A O 1
ATOM 1730 N N . VAL A 1 215 ? 14.602 14.215 -24.375 1.00 89.44 215 VAL A N 1
ATOM 1731 C CA . VAL A 1 215 ? 14.684 12.778 -24.068 1.00 89.44 215 VAL A CA 1
ATOM 1732 C C . VAL A 1 215 ? 15.757 12.417 -23.041 1.00 89.44 215 VAL A C 1
ATOM 1734 O O . VAL A 1 215 ? 15.712 11.312 -22.507 1.00 89.44 215 VAL A O 1
ATOM 1737 N N . ALA A 1 216 ? 16.650 13.335 -22.666 1.00 88.62 216 ALA A N 1
ATOM 1738 C CA . ALA A 1 216 ? 17.793 13.078 -21.786 1.00 88.62 216 ALA A CA 1
ATOM 1739 C C . ALA A 1 216 ? 17.412 12.419 -20.447 1.00 88.62 216 ALA A C 1
ATOM 1741 O O . ALA A 1 216 ? 18.083 11.491 -20.005 1.00 88.62 216 ALA A O 1
ATOM 1742 N N . SER A 1 217 ? 16.315 12.839 -19.804 1.00 90.44 217 SER A N 1
ATOM 1743 C CA . SER A 1 217 ? 15.839 12.222 -18.549 1.00 90.44 217 SER A CA 1
ATOM 1744 C C . SER A 1 217 ? 15.404 10.760 -18.737 1.00 90.44 217 SER A C 1
ATOM 1746 O O . SER A 1 217 ? 15.744 9.879 -17.938 1.00 90.44 217 SER A O 1
ATOM 1748 N N . ARG A 1 218 ? 14.709 10.473 -19.845 1.00 89.00 218 ARG A N 1
ATOM 1749 C CA . ARG A 1 218 ? 14.310 9.110 -20.219 1.00 89.00 218 ARG A CA 1
ATOM 1750 C C . ARG A 1 218 ? 15.533 8.263 -20.572 1.00 89.00 218 ARG A C 1
ATOM 1752 O O . ARG A 1 218 ? 15.600 7.118 -20.140 1.00 89.00 218 ARG A O 1
ATOM 1759 N N . ILE A 1 219 ? 16.503 8.836 -21.287 1.00 90.75 219 ILE A N 1
ATOM 1760 C CA . ILE A 1 219 ? 17.762 8.171 -21.643 1.00 90.75 219 ILE A CA 1
ATOM 1761 C C . ILE A 1 219 ? 18.551 7.812 -20.388 1.00 90.75 219 ILE A C 1
ATOM 1763 O O . ILE A 1 219 ? 18.843 6.635 -20.202 1.00 90.75 219 ILE A O 1
ATOM 1767 N N . ARG A 1 220 ? 18.784 8.760 -19.467 1.00 91.75 220 ARG A N 1
ATOM 1768 C CA . ARG A 1 220 ? 19.422 8.473 -18.167 1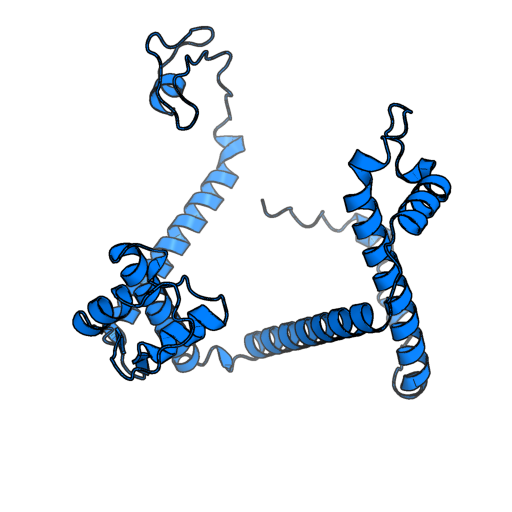.00 91.75 220 ARG A CA 1
ATOM 1769 C C . ARG A 1 220 ? 18.715 7.337 -17.434 1.00 91.75 220 ARG A C 1
ATOM 1771 O O . ARG A 1 220 ? 19.357 6.383 -17.008 1.00 91.75 220 ARG A O 1
ATOM 1778 N N . SER A 1 221 ? 17.386 7.397 -17.351 1.00 89.44 221 SER A N 1
ATOM 1779 C CA . SER A 1 221 ? 16.589 6.339 -16.719 1.00 89.44 221 SER A CA 1
ATOM 1780 C C . SER A 1 221 ? 16.770 4.981 -17.408 1.00 89.44 221 SER A C 1
ATOM 1782 O O . SER A 1 221 ? 16.850 3.956 -16.735 1.00 89.44 221 SER A O 1
ATOM 1784 N N . SER A 1 222 ? 16.851 4.955 -18.742 1.00 88.88 222 SER A N 1
ATOM 1785 C CA . SER A 1 222 ? 17.078 3.726 -19.510 1.00 88.88 222 SER A CA 1
ATOM 1786 C C . SER A 1 222 ? 18.493 3.171 -19.334 1.00 88.88 222 SER A C 1
ATOM 1788 O O . SER A 1 222 ? 18.637 1.965 -19.160 1.00 88.88 222 SER A O 1
ATOM 1790 N N . MET A 1 223 ? 19.514 4.037 -19.284 1.00 90.25 223 MET A N 1
ATOM 1791 C CA . MET A 1 223 ? 20.905 3.656 -19.029 1.00 90.25 223 MET A CA 1
ATOM 1792 C C . MET A 1 223 ? 21.036 3.000 -17.655 1.00 90.25 223 MET A C 1
ATOM 1794 O O . MET A 1 223 ? 21.603 1.916 -17.547 1.00 90.25 223 MET A O 1
ATOM 1798 N N . VAL A 1 224 ? 20.441 3.609 -16.621 1.00 89.81 224 VAL A N 1
ATOM 1799 C CA . VAL A 1 224 ? 20.417 3.042 -15.265 1.00 89.81 224 VAL A CA 1
ATOM 1800 C C . VAL A 1 224 ? 19.719 1.686 -15.255 1.00 89.81 224 VAL A C 1
ATOM 1802 O O . VAL A 1 224 ? 20.278 0.728 -14.732 1.00 89.81 224 VAL A O 1
ATOM 1805 N N . ARG A 1 225 ? 18.533 1.566 -15.868 1.00 88.81 225 ARG A N 1
ATOM 1806 C CA . ARG A 1 225 ? 17.812 0.282 -15.933 1.00 88.81 225 ARG A CA 1
ATOM 1807 C C . ARG A 1 225 ? 18.621 -0.795 -16.649 1.00 88.81 225 ARG A C 1
ATOM 1809 O O . ARG A 1 225 ? 18.729 -1.896 -16.131 1.00 88.81 225 ARG A O 1
ATOM 1816 N N . ARG A 1 226 ? 19.217 -0.482 -17.804 1.00 88.56 226 ARG A N 1
ATOM 1817 C CA . ARG A 1 226 ? 20.027 -1.436 -18.574 1.00 88.56 226 ARG A CA 1
ATOM 1818 C C . ARG A 1 226 ? 21.259 -1.886 -17.791 1.00 88.56 226 ARG A C 1
ATOM 1820 O O . ARG A 1 226 ? 21.543 -3.078 -17.760 1.00 88.56 226 ARG A O 1
ATOM 1827 N N . ALA A 1 227 ? 21.951 -0.957 -17.131 1.00 89.81 227 ALA A N 1
ATOM 1828 C CA . ALA A 1 227 ? 23.087 -1.279 -16.274 1.00 89.81 227 ALA A CA 1
ATOM 1829 C C . ALA A 1 227 ? 22.670 -2.157 -15.084 1.00 89.81 227 ALA A C 1
ATOM 1831 O O . ALA A 1 227 ? 23.349 -3.131 -14.775 1.00 89.81 227 ALA A O 1
ATOM 1832 N N . GLN A 1 228 ? 21.531 -1.855 -14.452 1.00 89.25 228 GLN A N 1
ATOM 1833 C CA . GLN A 1 228 ? 20.957 -2.664 -13.372 1.00 89.25 228 GLN A CA 1
ATOM 1834 C C . GLN A 1 228 ? 20.600 -4.079 -13.833 1.00 89.25 228 GLN A C 1
ATOM 1836 O O . GLN A 1 228 ? 20.919 -5.029 -13.126 1.00 89.25 228 GLN A O 1
ATOM 1841 N N . THR A 1 229 ? 19.985 -4.226 -15.010 1.00 89.50 229 THR A N 1
ATOM 1842 C CA . THR A 1 229 ? 19.687 -5.535 -15.606 1.00 89.50 229 THR A CA 1
ATOM 1843 C C . THR A 1 229 ? 20.968 -6.318 -15.878 1.00 89.50 229 THR A C 1
ATOM 1845 O O . THR A 1 229 ? 21.101 -7.424 -15.373 1.00 89.50 229 THR A O 1
ATOM 1848 N N . ALA A 1 230 ? 21.949 -5.728 -16.568 1.00 90.12 230 ALA A N 1
ATOM 1849 C CA . ALA A 1 230 ? 23.206 -6.411 -16.882 1.00 90.12 230 ALA A CA 1
ATOM 1850 C C . ALA A 1 230 ? 23.980 -6.833 -15.620 1.00 90.12 230 ALA A C 1
ATOM 1852 O O . ALA A 1 230 ? 24.486 -7.949 -15.532 1.00 90.12 230 ALA A O 1
ATOM 1853 N N . ALA A 1 231 ? 24.032 -5.959 -14.612 1.00 90.38 231 ALA A N 1
ATOM 1854 C CA . ALA A 1 231 ? 24.649 -6.272 -13.329 1.00 90.38 231 ALA A CA 1
ATOM 1855 C C . ALA A 1 231 ? 23.927 -7.408 -12.588 1.00 90.38 231 ALA A C 1
ATOM 1857 O O . ALA A 1 231 ? 24.567 -8.192 -11.887 1.00 90.38 231 ALA A O 1
ATOM 1858 N N . MET A 1 232 ? 22.601 -7.491 -12.728 1.00 90.25 232 MET A N 1
ATOM 1859 C CA . MET A 1 232 ? 21.806 -8.566 -12.148 1.00 90.25 232 MET A CA 1
ATOM 1860 C C . MET A 1 232 ? 22.030 -9.889 -12.873 1.00 90.25 232 MET A C 1
ATOM 1862 O O . MET A 1 232 ? 22.218 -10.902 -12.211 1.00 90.25 232 MET A O 1
ATOM 1866 N N . ASP A 1 233 ? 22.067 -9.881 -14.205 1.00 91.62 233 ASP A N 1
ATOM 1867 C CA . ASP A 1 233 ? 22.344 -11.078 -15.003 1.00 91.62 233 ASP A CA 1
ATOM 1868 C C . ASP A 1 233 ? 23.706 -11.669 -14.628 1.00 91.62 233 ASP A C 1
ATOM 1870 O O . ASP A 1 233 ? 23.822 -12.871 -14.383 1.00 91.62 233 ASP A O 1
ATOM 1874 N N . GLN A 1 234 ? 24.719 -10.809 -14.475 1.00 91.94 234 GLN A N 1
ATOM 1875 C CA . GLN A 1 234 ? 26.031 -11.218 -13.983 1.00 91.94 234 GLN A CA 1
ATOM 1876 C C . GLN A 1 234 ? 25.954 -11.783 -12.558 1.00 91.94 234 GLN A C 1
ATOM 1878 O O . GLN A 1 234 ? 26.516 -12.840 -12.286 1.00 91.94 234 GLN A O 1
ATOM 1883 N N . PHE A 1 235 ? 25.250 -11.112 -11.644 1.00 92.44 235 PHE A N 1
ATOM 1884 C CA . PHE A 1 235 ? 25.106 -11.597 -10.272 1.00 92.44 235 PHE A CA 1
ATOM 1885 C C . PHE A 1 235 ? 24.407 -12.961 -10.203 1.00 92.44 235 PHE A C 1
ATOM 1887 O O . PHE A 1 235 ? 24.832 -13.835 -9.455 1.00 92.44 235 PHE A O 1
ATOM 1894 N N . ILE A 1 236 ? 23.358 -13.171 -10.998 1.00 92.06 236 ILE A N 1
ATOM 1895 C CA . ILE A 1 236 ? 22.659 -14.456 -11.081 1.00 92.06 236 ILE A CA 1
ATOM 1896 C C . ILE A 1 236 ? 23.590 -15.532 -11.646 1.00 92.06 236 ILE A C 1
ATOM 1898 O O . ILE A 1 236 ? 23.574 -16.653 -11.143 1.00 92.06 236 ILE A O 1
ATOM 1902 N N . ALA A 1 237 ? 24.401 -15.214 -12.659 1.00 92.94 237 ALA A N 1
ATOM 1903 C CA . ALA A 1 237 ? 25.386 -16.148 -13.199 1.00 92.94 237 ALA A CA 1
ATOM 1904 C C . ALA A 1 237 ? 26.424 -16.558 -12.139 1.00 92.94 237 ALA A C 1
ATOM 1906 O O . ALA A 1 237 ? 26.650 -17.750 -11.951 1.00 92.94 237 ALA A O 1
ATOM 1907 N N . GLU A 1 238 ? 26.961 -15.596 -11.381 1.00 93.56 238 GLU A N 1
ATOM 1908 C CA . GLU A 1 238 ? 27.878 -15.855 -10.260 1.00 93.56 238 GLU A CA 1
ATOM 1909 C C . GLU A 1 238 ? 27.230 -16.740 -9.185 1.00 93.56 238 GLU A C 1
ATOM 1911 O O . GLU A 1 238 ? 27.853 -17.679 -8.699 1.00 93.56 238 GLU A O 1
ATOM 1916 N N . LEU A 1 239 ? 25.965 -16.483 -8.829 1.00 93.25 239 LEU A N 1
ATOM 1917 C CA . LEU A 1 239 ? 25.237 -17.325 -7.875 1.00 93.25 239 LEU A CA 1
ATOM 1918 C C . LEU A 1 239 ? 25.028 -18.744 -8.414 1.00 93.25 239 LEU A C 1
ATOM 1920 O O . LEU A 1 239 ? 25.185 -19.708 -7.672 1.00 93.25 239 LEU A O 1
ATOM 1924 N N . ARG A 1 240 ? 24.681 -18.894 -9.695 1.00 91.56 240 ARG A N 1
ATOM 1925 C CA . ARG A 1 240 ? 24.517 -20.218 -10.314 1.00 91.56 240 ARG A CA 1
ATOM 1926 C C . ARG A 1 240 ? 25.816 -21.010 -10.298 1.00 91.56 240 ARG A C 1
ATOM 1928 O O . ARG A 1 240 ? 25.773 -22.198 -10.020 1.00 91.56 240 ARG A O 1
ATOM 1935 N N . GLU A 1 241 ? 26.944 -20.359 -10.565 1.00 94.56 241 GLU A N 1
ATOM 1936 C CA . GLU A 1 241 ? 28.262 -20.988 -10.492 1.00 94.56 241 GLU A CA 1
ATOM 1937 C C . GLU A 1 241 ? 28.631 -21.346 -9.045 1.00 94.56 241 GLU A C 1
ATOM 1939 O O . GLU A 1 241 ? 29.025 -22.475 -8.766 1.00 94.56 241 GLU A O 1
ATOM 1944 N N . GLN A 1 242 ? 28.436 -20.415 -8.106 1.00 95.75 242 GLN A N 1
ATOM 1945 C CA . GLN A 1 242 ? 28.758 -20.610 -6.691 1.00 95.75 242 GLN A CA 1
ATOM 1946 C C . GLN A 1 242 ? 27.959 -21.751 -6.048 1.00 95.75 242 GLN A C 1
ATOM 1948 O O . GLN A 1 242 ? 28.485 -22.451 -5.187 1.00 95.75 242 GLN A O 1
ATOM 1953 N N . PHE A 1 243 ? 26.690 -21.902 -6.427 1.00 94.25 243 PHE A N 1
ATOM 1954 C CA . PHE A 1 243 ? 25.772 -22.893 -5.865 1.00 94.25 243 PHE A CA 1
ATOM 1955 C C . PHE A 1 243 ? 25.497 -24.050 -6.836 1.00 94.25 243 PHE A C 1
ATOM 1957 O O . PHE A 1 243 ? 24.497 -24.749 -6.682 1.00 94.25 243 PHE A O 1
ATOM 1964 N N . ALA A 1 244 ? 26.363 -24.266 -7.832 1.00 91.56 244 ALA A N 1
ATOM 1965 C CA . ALA A 1 244 ? 26.180 -25.299 -8.854 1.00 91.56 244 ALA A CA 1
ATOM 1966 C C . ALA A 1 244 ? 26.085 -26.717 -8.264 1.00 91.56 244 ALA A C 1
ATOM 1968 O O . ALA A 1 244 ? 25.388 -27.564 -8.806 1.00 91.56 244 ALA A O 1
ATOM 1969 N N . ASP A 1 245 ? 26.748 -26.970 -7.134 1.00 93.44 245 ASP A N 1
ATOM 1970 C CA . ASP A 1 245 ? 26.722 -28.246 -6.410 1.00 93.44 245 ASP A CA 1
ATOM 1971 C C . ASP A 1 245 ? 25.457 -28.450 -5.555 1.00 93.44 245 ASP A C 1
ATOM 1973 O O . ASP A 1 245 ? 25.199 -29.550 -5.070 1.00 93.44 245 ASP A O 1
ATOM 1977 N N . GLN A 1 246 ? 24.667 -27.393 -5.369 1.00 92.88 246 GLN A N 1
ATOM 1978 C CA . GLN A 1 246 ? 23.442 -27.373 -4.564 1.00 92.88 246 GLN A CA 1
ATOM 1979 C C . GLN A 1 246 ? 22.175 -27.212 -5.412 1.00 92.88 246 GLN A C 1
ATOM 1981 O O . GLN A 1 246 ? 21.067 -27.280 -4.876 1.00 92.88 246 GLN A O 1
ATOM 1986 N N . ILE A 1 247 ? 22.325 -26.978 -6.716 1.00 86.75 247 ILE A N 1
ATOM 1987 C CA . ILE A 1 247 ? 21.227 -26.813 -7.665 1.00 86.75 247 ILE A CA 1
ATOM 1988 C C . ILE A 1 247 ? 21.196 -28.047 -8.562 1.00 86.75 247 ILE A C 1
ATOM 1990 O O . ILE A 1 247 ? 22.034 -28.199 -9.444 1.00 86.75 247 ILE A O 1
ATOM 1994 N N . ASP A 1 248 ? 20.199 -28.898 -8.347 1.00 86.31 248 ASP A N 1
ATOM 1995 C CA . ASP A 1 248 ? 19.903 -30.032 -9.218 1.00 86.31 248 ASP A CA 1
ATOM 1996 C C . ASP A 1 248 ? 18.647 -29.713 -10.040 1.00 86.31 248 ASP A C 1
ATOM 1998 O O . ASP A 1 248 ? 17.586 -29.413 -9.481 1.00 86.31 248 ASP A O 1
ATOM 2002 N N . ILE A 1 249 ? 18.789 -29.704 -11.365 1.00 83.19 249 ILE A N 1
ATOM 2003 C CA . ILE A 1 249 ? 17.687 -29.520 -12.311 1.00 83.19 249 ILE A CA 1
ATOM 2004 C C . ILE A 1 249 ? 17.481 -30.863 -12.997 1.00 83.19 249 ILE A C 1
ATOM 2006 O O . ILE A 1 249 ? 18.305 -31.295 -13.799 1.00 83.19 249 ILE A O 1
ATOM 2010 N N . ASP A 1 250 ? 16.363 -31.512 -12.689 1.00 84.62 250 ASP A N 1
ATOM 2011 C CA . ASP A 1 250 ? 15.967 -32.737 -13.372 1.00 84.62 250 ASP A CA 1
ATOM 2012 C C . ASP A 1 250 ? 15.424 -32.391 -14.768 1.00 84.62 250 ASP A C 1
ATOM 2014 O O . ASP A 1 250 ? 14.244 -32.071 -14.943 1.00 84.62 250 ASP A O 1
ATOM 2018 N N . GLU A 1 251 ? 16.314 -32.425 -15.759 1.00 83.31 251 GLU A N 1
ATOM 2019 C CA . GLU A 1 251 ? 15.990 -32.137 -17.161 1.00 83.31 251 GLU A CA 1
ATOM 2020 C C . GLU A 1 251 ? 14.924 -33.097 -17.717 1.00 83.31 251 GLU A C 1
ATOM 2022 O O . GLU A 1 251 ? 14.067 -32.690 -18.497 1.00 83.31 251 GLU A O 1
ATOM 2027 N N . ALA A 1 252 ? 14.893 -34.355 -17.259 1.00 81.50 252 ALA A N 1
ATOM 2028 C CA . ALA A 1 252 ? 13.906 -35.328 -17.727 1.00 81.50 252 ALA A CA 1
ATOM 2029 C C . ALA A 1 252 ? 12.486 -34.987 -17.246 1.00 81.50 252 ALA A C 1
ATOM 2031 O O . ALA A 1 252 ? 11.512 -35.235 -17.960 1.00 81.50 252 ALA A O 1
ATOM 2032 N N . VAL A 1 253 ? 12.354 -34.410 -16.048 1.00 82.25 253 VAL A N 1
ATOM 2033 C CA . VAL A 1 253 ? 11.078 -33.886 -15.538 1.00 82.25 253 VAL A CA 1
ATOM 2034 C C . VAL A 1 253 ? 10.727 -32.554 -16.199 1.00 82.25 253 VAL A C 1
ATOM 2036 O O . VAL A 1 253 ? 9.552 -32.308 -16.481 1.00 82.25 253 VAL A O 1
ATOM 2039 N N . LEU A 1 254 ? 11.719 -31.701 -16.471 1.00 79.06 254 LEU A N 1
ATOM 2040 C CA . LEU A 1 254 ? 11.499 -30.425 -17.147 1.00 79.06 254 LEU A CA 1
ATOM 2041 C C . LEU A 1 254 ? 10.936 -30.633 -18.559 1.00 79.06 254 LEU A C 1
ATOM 2043 O O . LEU A 1 254 ? 9.917 -30.027 -18.888 1.00 79.06 254 LEU A O 1
ATOM 2047 N N . ASP A 1 255 ? 11.517 -31.549 -19.335 1.00 79.62 255 ASP A N 1
ATOM 2048 C CA . ASP A 1 255 ? 11.064 -31.899 -20.687 1.00 79.62 255 ASP A CA 1
ATOM 2049 C C . ASP A 1 255 ? 9.623 -32.433 -20.709 1.00 79.62 255 ASP A C 1
ATOM 2051 O O . ASP A 1 255 ? 8.875 -32.188 -21.653 1.00 79.62 255 ASP A O 1
ATOM 2055 N N . GLN A 1 256 ? 9.192 -33.122 -19.648 1.00 76.88 256 GLN A N 1
ATOM 2056 C CA . GLN A 1 256 ? 7.811 -33.600 -19.501 1.00 76.88 256 GLN A CA 1
ATOM 2057 C C . GLN A 1 256 ? 6.827 -32.493 -19.093 1.00 76.88 256 GLN A C 1
ATOM 2059 O O . GLN A 1 256 ? 5.626 -32.615 -19.335 1.00 76.88 256 GLN A O 1
ATOM 2064 N N . ALA A 1 257 ? 7.314 -31.431 -18.445 1.00 69.06 257 ALA A N 1
ATOM 2065 C CA . ALA A 1 257 ? 6.510 -30.296 -17.997 1.00 69.06 257 ALA A CA 1
ATOM 2066 C C . ALA A 1 257 ? 6.334 -29.216 -19.077 1.00 69.06 257 ALA A C 1
ATOM 2068 O O . ALA A 1 257 ? 5.455 -28.357 -18.943 1.00 69.06 257 ALA A O 1
ATOM 2069 N N . VAL A 1 258 ? 7.136 -29.253 -20.149 1.00 66.88 258 VAL A N 1
ATOM 2070 C CA . VAL A 1 258 ? 6.900 -28.451 -21.351 1.00 66.88 258 VAL A CA 1
ATOM 2071 C C . VAL A 1 258 ? 5.639 -28.989 -22.026 1.00 66.88 258 VAL A C 1
ATOM 2073 O O . VAL A 1 258 ? 5.662 -29.983 -22.745 1.00 66.88 258 VAL A O 1
ATOM 2076 N N . LEU A 1 259 ? 4.505 -28.341 -21.754 1.00 58.59 259 LEU A N 1
ATOM 2077 C CA . LEU A 1 259 ? 3.277 -28.572 -22.505 1.00 58.59 259 LEU A CA 1
ATOM 2078 C C . LEU A 1 259 ? 3.576 -28.351 -23.988 1.00 58.59 259 LEU A C 1
ATOM 2080 O O . LEU A 1 259 ? 4.111 -27.305 -24.363 1.00 58.59 259 LEU A O 1
ATOM 2084 N N . ASP A 1 260 ? 3.214 -29.337 -24.807 1.00 57.41 260 ASP A N 1
ATOM 2085 C CA . ASP A 1 260 ? 3.256 -29.231 -26.260 1.00 57.41 260 ASP A CA 1
ATOM 2086 C C . ASP A 1 260 ? 2.583 -27.915 -26.678 1.00 57.41 260 ASP A C 1
ATOM 2088 O O . ASP A 1 260 ? 1.552 -27.526 -26.120 1.00 57.41 260 ASP A O 1
ATOM 2092 N N . GLN A 1 261 ? 3.176 -27.187 -27.618 1.00 54.88 261 GLN A N 1
ATOM 2093 C CA . GLN A 1 261 ? 2.769 -25.815 -27.941 1.00 54.88 261 GLN A CA 1
ATOM 2094 C C . GLN A 1 261 ? 1.303 -25.757 -28.419 1.00 54.88 261 GLN A C 1
ATOM 2096 O O . GLN A 1 261 ? 0.601 -24.780 -28.170 1.00 54.88 261 GLN A O 1
ATOM 2101 N N . ALA A 1 262 ? 0.804 -26.869 -28.971 1.00 53.50 262 ALA A N 1
ATOM 2102 C CA . ALA A 1 262 ? -0.600 -27.086 -29.312 1.00 53.50 262 ALA A CA 1
ATOM 2103 C C . ALA A 1 262 ? -1.557 -27.100 -28.099 1.00 53.50 262 ALA A C 1
ATOM 2105 O O . ALA A 1 262 ? -2.715 -26.719 -28.234 1.00 53.50 262 ALA A O 1
ATOM 2106 N N . VAL A 1 263 ? -1.096 -27.513 -26.913 1.00 53.97 263 VAL A N 1
ATOM 2107 C CA . VAL A 1 263 ? -1.888 -27.496 -25.670 1.00 53.97 263 VAL A CA 1
ATOM 2108 C C . VAL A 1 263 ? -1.936 -26.091 -25.069 1.00 53.97 263 VAL A C 1
ATOM 2110 O O . VAL A 1 263 ? -2.945 -25.724 -24.481 1.00 53.97 263 VAL A O 1
ATOM 2113 N N . LEU A 1 264 ? -0.885 -25.280 -25.243 1.00 50.28 264 LEU A N 1
ATOM 2114 C CA . LEU A 1 264 ? -0.864 -23.870 -24.827 1.00 50.28 264 LEU A CA 1
ATOM 2115 C C . LEU A 1 264 ? -1.819 -22.992 -25.650 1.00 50.28 264 LEU A C 1
ATOM 2117 O O . LEU A 1 264 ? -2.428 -22.086 -25.084 1.00 50.28 264 LEU A O 1
ATOM 2121 N N . ASP A 1 265 ? -1.988 -23.288 -26.941 1.00 54.69 265 ASP A N 1
ATOM 2122 C CA . ASP A 1 265 ? -2.929 -22.589 -27.830 1.00 54.69 265 ASP A CA 1
ATOM 2123 C C . ASP A 1 265 ? -4.407 -22.955 -27.561 1.00 54.69 265 ASP A C 1
ATOM 2125 O O . ASP A 1 265 ? -5.303 -22.178 -27.896 1.00 54.69 265 ASP A O 1
ATOM 2129 N N . ASP A 1 266 ? -4.665 -24.102 -26.919 1.00 50.03 266 ASP A N 1
ATOM 2130 C CA . ASP A 1 266 ? -6.007 -24.572 -26.525 1.00 50.03 266 ASP A CA 1
ATOM 2131 C C . ASP A 1 266 ? -6.388 -24.149 -25.088 1.00 50.03 266 ASP A C 1
ATOM 2133 O O . ASP A 1 266 ? -7.517 -24.358 -24.630 1.00 50.03 266 ASP A O 1
ATOM 2137 N N . ILE A 1 267 ? -5.465 -23.505 -24.355 1.00 41.84 267 ILE A N 1
ATOM 2138 C CA . ILE A 1 267 ? -5.784 -22.834 -23.092 1.00 41.84 267 ILE A CA 1
ATOM 2139 C C . ILE A 1 267 ? -6.522 -21.535 -23.444 1.00 41.84 267 ILE A C 1
ATOM 2141 O O . ILE A 1 267 ? -5.916 -20.622 -24.014 1.00 41.84 267 ILE A O 1
ATOM 2145 N N . PRO A 1 268 ? -7.816 -21.393 -23.092 1.00 44.78 268 PRO A N 1
ATOM 2146 C CA . PRO A 1 268 ? -8.538 -20.159 -23.353 1.00 44.78 268 PRO A CA 1
ATOM 2147 C C . PRO A 1 268 ? -7.786 -18.999 -22.692 1.00 44.78 268 PRO A C 1
ATOM 2149 O O . PRO A 1 268 ? -7.335 -19.150 -21.548 1.00 44.78 268 PRO A O 1
ATOM 2152 N N . PRO A 1 269 ? -7.632 -17.849 -23.378 1.00 43.38 269 PRO A N 1
ATOM 2153 C CA . PRO A 1 269 ? -6.870 -16.730 -22.848 1.00 43.38 269 PRO A CA 1
ATOM 2154 C C . PRO A 1 269 ? -7.388 -16.417 -21.452 1.00 43.38 269 PRO A C 1
ATOM 2156 O O . PRO A 1 269 ? -8.595 -16.232 -21.266 1.00 43.38 269 PRO A O 1
ATOM 2159 N N . ALA A 1 270 ? -6.477 -16.423 -20.472 1.00 42.16 270 ALA A N 1
ATOM 2160 C CA . ALA A 1 270 ? -6.792 -16.126 -19.086 1.00 42.16 270 ALA A CA 1
ATOM 2161 C C . ALA A 1 270 ? -7.617 -14.840 -19.064 1.00 42.16 270 ALA A C 1
ATOM 2163 O O . ALA A 1 270 ? -7.109 -13.769 -19.404 1.00 42.16 270 ALA A O 1
ATOM 2164 N N . GLY A 1 271 ? -8.910 -14.991 -18.758 1.00 37.53 271 GLY A N 1
ATOM 2165 C CA . GLY A 1 271 ? -9.885 -13.924 -18.878 1.00 37.53 271 GLY A CA 1
ATOM 2166 C C . GLY A 1 271 ? -9.338 -12.672 -18.218 1.00 37.53 271 GLY A C 1
ATOM 2167 O O . GLY A 1 271 ? -9.026 -12.672 -17.025 1.00 37.53 271 GLY A O 1
ATOM 2168 N N . THR A 1 272 ? -9.187 -11.616 -19.013 1.00 36.28 272 THR A N 1
ATOM 2169 C CA . THR A 1 272 ? -8.903 -10.277 -18.523 1.00 36.28 272 THR A CA 1
ATOM 2170 C C . THR A 1 272 ? -9.983 -9.934 -17.514 1.00 36.28 272 THR A C 1
ATOM 2172 O O . THR A 1 272 ? -11.127 -9.646 -17.865 1.00 36.28 272 THR A O 1
ATOM 2175 N N . ALA A 1 273 ? -9.633 -10.023 -16.236 1.00 35.69 273 ALA A N 1
ATOM 2176 C CA . ALA A 1 273 ? -10.461 -9.536 -15.159 1.00 35.69 273 ALA A CA 1
ATOM 2177 C C . ALA A 1 273 ? -10.457 -7.998 -15.211 1.00 35.69 273 ALA A C 1
ATOM 2179 O O . ALA A 1 273 ? -9.745 -7.361 -14.442 1.00 35.69 273 ALA A O 1
ATOM 2180 N N . GLU A 1 274 ? -11.257 -7.420 -16.114 1.00 34.66 274 GLU A N 1
ATOM 2181 C CA . GLU A 1 274 ? -11.680 -6.006 -16.100 1.00 34.66 274 GLU A CA 1
ATOM 2182 C C . GLU A 1 274 ? -12.552 -5.709 -14.883 1.00 34.66 274 GLU A C 1
ATOM 2184 O O . GLU A 1 274 ? -13.704 -6.192 -14.845 1.00 34.66 274 GLU A O 1
#